Protein AF-U6SLL8-F1 (afdb_monomer_lite)

Organism: NCBI:txid1188261

Foldseek 3Di:
DVDWFKWFWAADDPWKTKIFCQVSVVVVVCVVVVPDPDPPPDDRAMAIETPPQEFEAEPVRHGDDRVLAFGGWIKTFPDDCVPQDSVHRYDYGNYIHTDHCFLLNVQLVQADPDAQAKEKEKEADPDPGDGDDDDPVLLCLQVVQPRYPYYYYPDDDPGDPDSVRNCVSLVHDPPQPGKIFMHYNVHTPDIHPDSVVVSVVSVVD

Sequence (205 aa):
MDHPIVVYFHHVDDENIYIDITEALRHHQQSLNPHTELDFVDMASGGVISKENLTLINRDGADVKEDELLPSDQLYLDYDLSRYDSLNEEMEIDVMVVHPVTAEDIAENYYASEEGRYRVSTLNNGADGQVIDPSWEELDLILGHPKVQGYNNISQEPNAPSRRDLQFALGLESESLPQLVVFDHQGIVYHTDSVEEMLLFLEEL

pLDDT: mean 80.5, s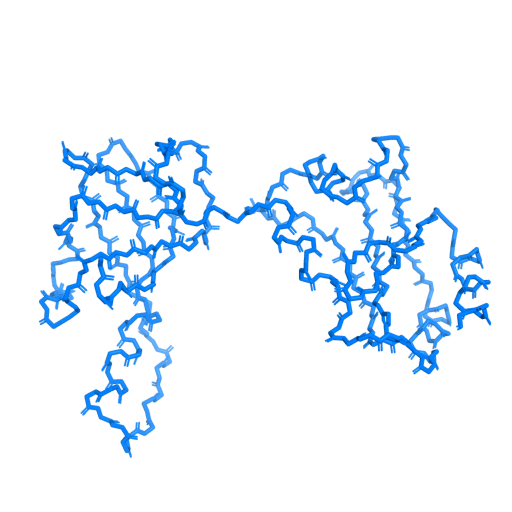td 11.55, range [46.19, 95.94]

Radius of gyration: 21.24 Å; chains: 1; bounding box: 50×44×55 Å

Structure (mmCIF, N/CA/C/O backbone):
data_AF-U6SLL8-F1
#
_entry.id   AF-U6SLL8-F1
#
loop_
_atom_site.group_PDB
_atom_site.id
_atom_site.type_symbol
_atom_site.label_atom_id
_atom_site.label_alt_id
_atom_site.label_comp_id
_atom_site.label_asym_id
_atom_site.label_entity_id
_atom_site.label_seq_id
_atom_site.pdbx_PDB_ins_code
_atom_site.Cartn_x
_atom_site.Cartn_y
_atom_site.Cartn_z
_atom_site.occupancy
_atom_site.B_iso_or_equiv
_atom_site.auth_seq_id
_atom_site.auth_comp_id
_atom_site.auth_asym_id
_atom_site.auth_atom_id
_atom_site.pdbx_PDB_model_num
ATOM 1 N N . MET A 1 1 ? 4.488 -17.203 -17.260 1.00 56.25 1 MET A N 1
ATOM 2 C CA . MET A 1 1 ? 5.709 -16.912 -16.491 1.00 56.25 1 MET A CA 1
ATOM 3 C C . MET A 1 1 ? 5.745 -17.909 -15.361 1.00 56.25 1 MET A C 1
ATOM 5 O O . MET A 1 1 ? 4.859 -17.859 -14.517 1.00 56.25 1 MET A O 1
ATOM 9 N N . ASP A 1 2 ? 6.669 -18.863 -15.399 1.00 52.28 2 ASP A N 1
ATOM 10 C CA . ASP A 1 2 ? 6.645 -19.955 -14.420 1.00 52.28 2 ASP A CA 1
ATOM 11 C C . ASP A 1 2 ? 7.210 -19.511 -13.059 1.00 52.28 2 ASP A C 1
ATOM 13 O O . ASP A 1 2 ? 6.778 -20.045 -12.042 1.00 52.28 2 ASP A O 1
ATOM 17 N N . HIS A 1 3 ? 8.068 -18.475 -13.016 1.00 66.12 3 HIS A N 1
ATOM 18 C CA . HIS A 1 3 ? 8.637 -17.914 -11.780 1.00 66.12 3 HIS A CA 1
ATOM 19 C C . HIS A 1 3 ? 9.030 -16.425 -11.928 1.00 66.12 3 HIS A C 1
ATOM 21 O O . HIS A 1 3 ? 10.212 -16.136 -12.106 1.00 66.12 3 HIS A O 1
ATOM 27 N N . PRO A 1 4 ? 8.082 -15.469 -11.880 1.00 82.94 4 PRO A N 1
ATOM 28 C CA . PRO A 1 4 ? 8.441 -14.055 -11.927 1.00 82.94 4 PRO A CA 1
ATOM 29 C C . PRO A 1 4 ? 9.205 -13.639 -10.664 1.00 82.94 4 PRO A C 1
ATOM 31 O O . PRO A 1 4 ? 8.908 -14.116 -9.564 1.00 82.94 4 PRO A O 1
ATOM 34 N N . ILE A 1 5 ? 10.157 -12.719 -10.810 1.00 86.12 5 ILE A N 1
ATOM 35 C CA . ILE A 1 5 ? 10.774 -12.038 -9.669 1.00 86.12 5 ILE A CA 1
ATOM 36 C C . ILE A 1 5 ? 9.904 -10.856 -9.255 1.00 86.12 5 ILE A C 1
ATOM 38 O O . ILE A 1 5 ? 9.303 -10.201 -10.105 1.00 86.12 5 ILE A O 1
ATOM 42 N N . VAL A 1 6 ? 9.839 -10.594 -7.951 1.00 83.44 6 VAL A N 1
ATOM 43 C CA . VAL A 1 6 ? 9.136 -9.431 -7.399 1.00 83.44 6 VAL A CA 1
ATOM 44 C C . VAL A 1 6 ? 10.157 -8.343 -7.115 1.00 83.44 6 VAL A C 1
ATOM 46 O O . VAL A 1 6 ? 11.129 -8.580 -6.397 1.00 83.44 6 VAL A O 1
ATOM 49 N N . VAL A 1 7 ? 9.927 -7.170 -7.685 1.00 87.25 7 VAL A N 1
ATOM 50 C CA . VAL A 1 7 ? 10.720 -5.953 -7.488 1.00 87.25 7 VAL A CA 1
ATOM 51 C C . VAL A 1 7 ? 9.765 -4.795 -7.205 1.00 87.25 7 VAL A C 1
ATOM 53 O O . VAL A 1 7 ? 8.550 -4.950 -7.343 1.00 87.25 7 VAL A O 1
ATOM 56 N N . TYR A 1 8 ? 10.291 -3.640 -6.815 1.00 83.69 8 TYR A N 1
ATOM 57 C CA . TYR A 1 8 ? 9.457 -2.494 -6.451 1.00 83.69 8 TYR A CA 1
ATOM 58 C C . TYR A 1 8 ? 9.734 -1.301 -7.354 1.00 83.69 8 TYR A C 1
ATOM 60 O O . TYR A 1 8 ? 10.890 -0.992 -7.635 1.00 83.69 8 TYR A O 1
ATOM 68 N N . PHE A 1 9 ? 8.689 -0.618 -7.812 1.00 85.94 9 PHE A N 1
ATOM 69 C CA . PHE A 1 9 ? 8.836 0.609 -8.587 1.00 85.94 9 PHE A CA 1
ATOM 70 C C . PHE A 1 9 ? 9.503 1.693 -7.737 1.00 85.94 9 PHE A C 1
ATOM 72 O O . PHE A 1 9 ? 9.148 1.885 -6.575 1.00 85.94 9 PHE A O 1
ATOM 79 N N . HIS A 1 10 ? 10.457 2.425 -8.306 1.00 82.69 10 HIS A N 1
ATOM 80 C CA . HIS A 1 10 ? 11.104 3.541 -7.623 1.00 82.69 10 HIS A CA 1
ATOM 81 C C . HIS A 1 10 ? 10.732 4.876 -8.273 1.00 82.69 10 HIS A C 1
ATOM 83 O O . HIS A 1 10 ? 10.130 5.728 -7.623 1.00 82.69 10 HIS A O 1
ATOM 89 N N . HIS A 1 11 ? 11.075 5.063 -9.548 1.00 85.75 11 HIS A N 1
ATOM 90 C CA . HIS A 1 11 ? 10.674 6.231 -10.338 1.00 85.75 11 HIS A CA 1
ATOM 91 C C . HIS A 1 11 ? 10.814 5.952 -11.841 1.00 85.75 11 HIS A C 1
ATOM 93 O O . HIS A 1 11 ? 11.332 4.914 -12.249 1.00 85.75 11 HIS A O 1
ATOM 99 N N . VAL A 1 12 ? 10.374 6.901 -12.666 1.00 92.44 12 VAL A N 1
ATOM 100 C CA . VAL A 1 12 ? 10.442 6.856 -14.132 1.00 92.44 12 VAL A CA 1
ATOM 101 C C . VAL A 1 12 ? 10.976 8.193 -14.655 1.00 92.44 12 VAL A C 1
ATOM 103 O O . VAL A 1 12 ? 10.656 9.246 -14.097 1.00 92.44 12 VAL A O 1
ATOM 106 N N . ASP A 1 13 ? 11.815 8.159 -15.690 1.00 92.19 13 ASP A N 1
ATOM 107 C CA . ASP A 1 13 ? 12.211 9.340 -16.476 1.00 92.19 13 ASP A CA 1
ATOM 108 C C . ASP A 1 13 ? 11.682 9.231 -17.914 1.00 92.19 13 ASP A C 1
ATOM 110 O O . ASP A 1 13 ? 10.796 8.427 -18.165 1.00 92.19 13 ASP A O 1
ATOM 114 N N . ASP A 1 14 ? 12.155 10.037 -18.868 1.00 90.19 14 ASP A N 1
ATOM 115 C CA . ASP A 1 14 ? 11.650 10.003 -20.251 1.00 90.19 14 ASP A CA 1
ATOM 116 C C . ASP A 1 14 ? 11.942 8.674 -20.980 1.00 90.19 14 ASP A C 1
ATOM 118 O O . ASP A 1 14 ? 11.154 8.261 -21.835 1.00 90.19 14 ASP A O 1
ATOM 122 N N . GLU A 1 15 ? 13.020 7.972 -20.627 1.00 92.12 15 GLU A N 1
ATOM 123 C CA . GLU A 1 15 ? 13.551 6.819 -21.372 1.00 92.12 15 GLU A CA 1
ATOM 124 C C . GLU A 1 15 ? 13.508 5.505 -20.575 1.00 92.12 15 GLU A C 1
ATOM 126 O O . GLU A 1 15 ? 13.420 4.436 -21.179 1.00 92.12 15 GLU A O 1
ATOM 131 N N . ASN A 1 16 ? 13.495 5.565 -19.238 1.00 94.25 16 ASN A N 1
ATOM 132 C CA . ASN A 1 16 ? 13.709 4.405 -18.372 1.00 94.25 16 ASN A CA 1
ATOM 133 C C . ASN A 1 16 ? 12.754 4.338 -17.174 1.00 94.25 16 ASN A C 1
ATOM 135 O O . ASN A 1 16 ? 12.304 5.357 -16.644 1.00 94.25 16 ASN A O 1
ATOM 139 N N . ILE A 1 17 ? 12.515 3.111 -16.707 1.00 92.31 17 ILE A N 1
ATOM 140 C CA . ILE A 1 17 ? 11.911 2.799 -15.407 1.00 92.31 17 ILE A CA 1
ATOM 141 C C . ILE A 1 17 ? 13.003 2.312 -14.457 1.00 92.31 17 ILE A C 1
ATOM 143 O O . ILE A 1 17 ? 13.798 1.437 -14.802 1.00 92.31 17 ILE A O 1
ATOM 147 N N . TYR A 1 18 ? 13.004 2.849 -13.241 1.00 91.62 18 TYR A N 1
ATOM 148 C CA . TYR A 1 18 ? 13.926 2.481 -12.176 1.00 91.62 18 TYR A CA 1
ATOM 149 C C . TYR A 1 18 ? 13.193 1.689 -11.101 1.00 91.62 18 TYR A C 1
ATOM 151 O O . TYR A 1 18 ? 12.117 2.086 -10.640 1.00 91.62 18 TYR A O 1
ATOM 159 N N . ILE A 1 19 ? 13.807 0.593 -10.671 1.00 90.69 19 ILE A N 1
ATOM 160 C CA . ILE A 1 19 ? 13.232 -0.363 -9.723 1.00 90.69 19 ILE A CA 1
ATOM 161 C C . ILE A 1 19 ? 14.196 -0.661 -8.575 1.00 90.69 19 ILE A C 1
ATOM 163 O O . ILE A 1 19 ? 15.411 -0.566 -8.736 1.00 90.69 19 ILE A O 1
ATOM 167 N N . ASP A 1 20 ? 13.657 -1.052 -7.427 1.00 85.12 20 ASP A N 1
ATOM 168 C CA . ASP A 1 20 ? 14.400 -1.635 -6.312 1.00 85.12 20 ASP A CA 1
ATOM 169 C C . ASP A 1 20 ? 14.331 -3.165 -6.396 1.00 85.12 20 ASP A C 1
ATOM 171 O O . ASP A 1 20 ? 13.255 -3.770 -6.314 1.00 85.12 20 ASP A O 1
ATOM 175 N N . ILE A 1 21 ? 15.498 -3.791 -6.559 1.00 86.94 21 ILE A N 1
ATOM 176 C CA . ILE A 1 21 ? 15.658 -5.248 -6.675 1.00 86.94 21 ILE A CA 1
ATOM 177 C C . ILE A 1 21 ? 16.303 -5.874 -5.435 1.00 86.94 21 ILE A C 1
ATOM 179 O O . ILE A 1 21 ? 16.617 -7.068 -5.432 1.00 86.94 21 ILE A O 1
ATOM 183 N N . THR A 1 22 ? 16.521 -5.090 -4.380 1.00 80.44 22 THR A N 1
ATOM 184 C CA . THR A 1 22 ? 17.235 -5.493 -3.159 1.00 80.44 22 THR A CA 1
ATOM 185 C C . THR A 1 22 ? 16.664 -6.775 -2.569 1.00 80.44 22 THR A C 1
ATOM 187 O O . THR A 1 22 ? 17.391 -7.728 -2.271 1.00 80.44 22 THR A O 1
ATOM 190 N N . GLU A 1 23 ? 15.340 -6.833 -2.436 1.00 74.44 23 GLU A N 1
ATOM 191 C CA . GLU A 1 23 ? 14.661 -8.007 -1.905 1.00 74.44 23 GLU A CA 1
ATOM 192 C C . GLU A 1 23 ? 14.808 -9.226 -2.832 1.00 74.44 23 GLU A C 1
ATOM 194 O O . GLU A 1 23 ? 15.093 -10.328 -2.355 1.00 74.44 23 GLU A O 1
ATOM 199 N N . ALA A 1 24 ? 14.678 -9.037 -4.145 1.00 81.62 24 ALA A N 1
ATOM 200 C CA . ALA A 1 24 ? 14.824 -10.107 -5.128 1.00 81.62 24 ALA A CA 1
ATOM 201 C C . ALA A 1 24 ? 16.232 -10.727 -5.079 1.00 81.62 24 ALA A C 1
ATOM 203 O O . ALA A 1 24 ? 16.381 -11.951 -5.002 1.00 81.62 24 ALA A O 1
ATOM 204 N N . LEU A 1 25 ? 17.272 -9.887 -5.030 1.00 78.19 25 LEU A N 1
ATOM 205 C CA . LEU A 1 25 ? 18.664 -10.321 -4.891 1.00 78.19 25 LEU A CA 1
ATOM 206 C C . LEU A 1 25 ? 18.911 -11.049 -3.572 1.00 78.19 25 LEU A C 1
ATOM 208 O O . LEU A 1 25 ? 19.581 -12.084 -3.561 1.00 78.19 25 LEU A O 1
ATOM 212 N N . ARG A 1 26 ? 18.341 -10.554 -2.469 1.00 71.44 26 ARG A N 1
ATOM 213 C CA . ARG A 1 26 ? 18.409 -11.217 -1.162 1.00 71.44 26 ARG A CA 1
ATOM 214 C C . ARG A 1 26 ? 17.853 -12.638 -1.234 1.00 71.44 26 ARG A C 1
ATOM 216 O O . ARG A 1 26 ? 18.531 -13.582 -0.826 1.00 71.44 26 ARG A O 1
ATOM 223 N N . HIS A 1 27 ? 16.644 -12.801 -1.774 1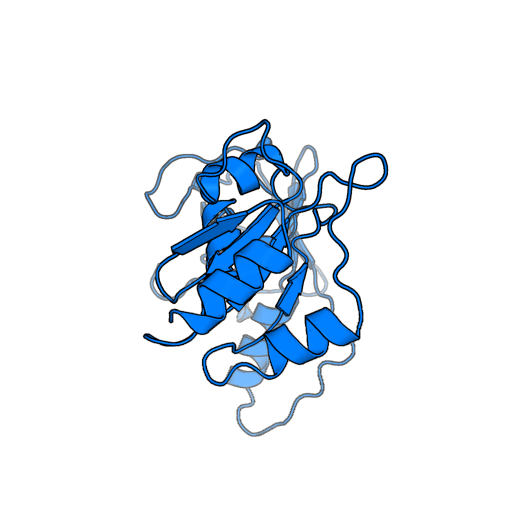.00 73.00 27 HIS A N 1
ATOM 224 C CA . HIS A 1 27 ? 16.003 -14.115 -1.916 1.00 73.00 27 HIS A CA 1
ATOM 225 C C . HIS A 1 27 ? 16.821 -15.050 -2.812 1.00 73.00 27 HIS A C 1
ATOM 227 O O . HIS A 1 27 ? 17.019 -16.218 -2.471 1.00 73.00 27 HIS A O 1
ATOM 233 N N . HIS A 1 28 ? 17.372 -14.534 -3.912 1.00 80.31 28 HIS A N 1
ATOM 234 C CA . HIS A 1 28 ? 18.257 -15.302 -4.784 1.00 80.31 28 HIS A CA 1
ATOM 235 C C . HIS A 1 28 ? 19.526 -15.772 -4.056 1.00 80.31 28 HIS A C 1
ATOM 237 O O . HIS A 1 28 ? 19.835 -16.965 -4.072 1.00 80.31 28 HIS A O 1
ATOM 243 N N . GLN A 1 29 ? 20.226 -14.886 -3.347 1.00 73.81 29 GLN A N 1
ATOM 244 C CA . GLN A 1 29 ? 21.442 -15.234 -2.602 1.00 73.81 29 GLN A CA 1
ATOM 245 C C . GLN A 1 29 ? 21.179 -16.249 -1.484 1.00 73.81 29 GLN A C 1
ATOM 247 O O . GLN A 1 29 ? 21.963 -17.187 -1.309 1.00 73.81 29 GLN A O 1
ATOM 252 N N . GLN A 1 30 ? 20.050 -16.121 -0.779 1.00 71.50 30 GLN A N 1
ATOM 253 C CA . GLN A 1 30 ? 19.614 -17.105 0.214 1.00 71.50 30 GLN A CA 1
ATOM 254 C C . GLN A 1 30 ? 19.331 -18.469 -0.429 1.00 71.50 30 GLN A C 1
ATOM 256 O O . GLN A 1 30 ? 19.676 -19.500 0.145 1.00 71.50 30 GLN A O 1
ATOM 261 N N . SER A 1 31 ? 18.743 -18.497 -1.631 1.00 75.19 31 SER A N 1
ATOM 262 C CA . SER A 1 31 ? 18.486 -19.747 -2.361 1.00 75.19 31 SER A CA 1
ATOM 263 C C . SER A 1 31 ? 19.775 -20.468 -2.773 1.00 75.19 31 SER A C 1
ATOM 265 O O . SER A 1 31 ? 19.835 -21.697 -2.732 1.00 75.19 31 SER A O 1
ATOM 267 N N . LEU A 1 32 ? 20.828 -19.712 -3.107 1.00 79.19 32 LEU A N 1
ATOM 268 C CA . LEU A 1 32 ? 22.150 -20.253 -3.427 1.00 79.19 32 LEU A CA 1
ATOM 269 C C . LEU A 1 32 ? 22.907 -20.718 -2.172 1.00 79.19 32 LEU A C 1
ATOM 271 O O . LEU A 1 32 ? 23.702 -21.654 -2.250 1.00 79.19 32 LEU A O 1
ATOM 275 N N . ASN A 1 33 ? 22.655 -20.088 -1.018 1.00 76.44 33 ASN A N 1
ATOM 276 C CA . ASN A 1 33 ? 23.366 -20.331 0.241 1.00 76.44 33 ASN A CA 1
ATOM 277 C C . ASN A 1 33 ? 22.404 -20.547 1.432 1.00 76.44 33 ASN A C 1
ATOM 279 O O . ASN A 1 33 ? 22.453 -19.799 2.409 1.00 76.44 33 ASN A O 1
ATOM 283 N N . PRO A 1 34 ? 21.566 -21.599 1.425 1.00 69.00 34 PRO A N 1
ATOM 284 C CA . PRO A 1 34 ? 20.451 -21.754 2.370 1.00 69.00 34 PRO A CA 1
ATOM 285 C C . PRO A 1 34 ? 20.858 -21.949 3.840 1.00 69.00 34 PRO A C 1
ATOM 287 O O . PRO A 1 34 ? 20.005 -21.911 4.725 1.00 69.00 34 PRO A O 1
ATOM 290 N N . HIS A 1 35 ? 22.142 -22.184 4.115 1.00 71.12 35 HIS A N 1
ATOM 291 C CA . HIS A 1 35 ? 22.686 -22.418 5.458 1.00 71.12 35 HIS A CA 1
ATOM 292 C C . HIS A 1 35 ? 23.574 -21.278 5.967 1.00 71.12 35 HIS A C 1
ATOM 294 O O . HIS A 1 35 ? 24.177 -21.408 7.032 1.00 71.12 35 HIS A O 1
ATOM 300 N N . THR A 1 36 ? 23.663 -20.184 5.214 1.00 62.88 36 THR A N 1
ATOM 301 C CA . THR A 1 36 ? 24.407 -18.989 5.603 1.00 62.88 36 THR A CA 1
ATOM 302 C C . THR A 1 36 ? 23.400 -17.918 5.990 1.00 62.88 36 THR A C 1
ATOM 304 O O . THR A 1 36 ? 22.543 -17.556 5.189 1.00 62.88 36 THR A O 1
ATOM 307 N N . GLU A 1 37 ? 23.483 -17.430 7.224 1.00 54.09 37 GLU A N 1
ATOM 308 C CA . GLU A 1 37 ? 22.755 -16.236 7.646 1.00 54.09 37 GLU A CA 1
ATOM 309 C C . GLU A 1 37 ? 23.500 -15.035 7.050 1.00 54.09 37 GLU A C 1
ATOM 311 O O . GLU A 1 37 ? 24.601 -14.687 7.479 1.00 54.09 37 GLU A O 1
ATOM 316 N N . LEU A 1 38 ? 22.976 -14.502 5.948 1.00 55.69 38 LEU A N 1
ATOM 317 C CA . LEU A 1 38 ? 23.533 -13.330 5.284 1.00 55.69 38 LEU A CA 1
ATOM 318 C C . LEU A 1 38 ? 22.936 -12.080 5.947 1.00 55.69 38 LEU A C 1
ATOM 320 O O . LEU A 1 38 ? 21.752 -11.792 5.787 1.00 55.69 38 LEU A O 1
ATOM 324 N N . ASP A 1 39 ? 23.755 -11.340 6.695 1.00 48.06 39 ASP A N 1
ATOM 325 C CA . ASP A 1 39 ? 23.409 -10.009 7.206 1.00 48.06 39 ASP A CA 1
ATOM 326 C C . ASP A 1 39 ? 23.514 -8.996 6.050 1.00 48.06 39 ASP A C 1
ATOM 328 O O . ASP A 1 39 ? 24.580 -8.453 5.751 1.00 48.06 39 ASP A O 1
ATOM 332 N N . PHE A 1 40 ? 22.403 -8.774 5.344 1.00 50.03 40 PHE A N 1
ATOM 333 C CA . PHE A 1 40 ? 22.299 -7.812 4.240 1.00 50.03 40 PHE A CA 1
ATOM 334 C C . PHE A 1 40 ? 22.115 -6.389 4.778 1.00 50.03 40 PHE A C 1
ATOM 336 O O . PHE A 1 40 ? 21.061 -5.783 4.607 1.00 50.03 40 PHE A O 1
ATOM 343 N N . VAL A 1 41 ? 23.116 -5.858 5.479 1.00 46.81 41 VAL A N 1
ATOM 344 C CA . VAL A 1 41 ? 23.005 -4.517 6.077 1.00 46.81 41 VAL A CA 1
ATOM 345 C C . VAL A 1 41 ? 23.171 -3.398 5.031 1.00 46.81 41 VAL A C 1
ATOM 347 O O . VAL A 1 41 ? 22.700 -2.298 5.273 1.00 46.81 41 VAL A O 1
ATOM 350 N N . ASP A 1 42 ? 23.725 -3.668 3.836 1.00 46.19 42 ASP A N 1
ATOM 351 C CA . ASP A 1 42 ? 24.171 -2.595 2.921 1.00 46.19 42 ASP A CA 1
ATOM 352 C C . ASP A 1 42 ? 23.943 -2.835 1.407 1.00 46.19 42 ASP A C 1
ATOM 354 O O . ASP A 1 42 ? 24.758 -2.414 0.588 1.00 46.19 42 ASP A O 1
ATOM 358 N N . MET A 1 43 ? 22.867 -3.500 0.970 1.00 52.25 43 MET A N 1
ATOM 359 C CA . MET A 1 43 ? 22.668 -3.775 -0.470 1.00 52.25 43 MET A CA 1
ATOM 360 C C . MET A 1 43 ? 21.402 -3.158 -1.062 1.00 52.25 43 MET A C 1
ATOM 362 O O . MET A 1 43 ? 20.637 -3.866 -1.704 1.00 52.25 43 MET A O 1
ATOM 366 N N . ALA A 1 44 ? 21.204 -1.845 -0.911 1.00 56.38 44 ALA A N 1
ATOM 367 C CA . ALA A 1 44 ? 20.275 -1.141 -1.796 1.00 56.38 44 ALA A CA 1
ATOM 368 C C . ALA A 1 44 ? 20.786 -1.292 -3.242 1.00 56.38 44 ALA A C 1
ATOM 370 O O . ALA A 1 44 ? 21.838 -0.752 -3.581 1.00 56.38 44 ALA A O 1
ATOM 371 N N . SER A 1 45 ? 20.103 -2.096 -4.057 1.00 65.75 45 SER A N 1
ATOM 372 C CA . SER A 1 45 ? 20.448 -2.333 -5.464 1.00 65.75 45 SER A CA 1
ATOM 373 C C . SER A 1 45 ? 19.295 -1.880 -6.345 1.00 65.75 45 SER A C 1
ATOM 375 O O . SER A 1 45 ? 18.163 -2.337 -6.171 1.00 65.75 45 SER A O 1
ATOM 377 N N . GLY A 1 46 ? 19.597 -0.971 -7.270 1.00 81.25 46 GLY A N 1
ATOM 378 C CA . GLY A 1 46 ? 18.659 -0.514 -8.286 1.00 81.25 46 GLY A CA 1
ATOM 379 C C . GLY A 1 46 ? 18.733 -1.374 -9.546 1.00 81.25 46 GLY A C 1
ATOM 380 O O . GLY A 1 46 ? 19.745 -2.018 -9.803 1.00 81.25 46 GLY A O 1
ATOM 381 N N . GLY A 1 47 ? 17.658 -1.378 -10.326 1.00 87.00 47 GLY A N 1
ATOM 382 C CA . GLY A 1 47 ? 17.638 -1.869 -11.703 1.00 87.00 47 GLY A CA 1
ATOM 383 C C . GLY A 1 47 ? 17.090 -0.796 -12.638 1.00 87.00 47 GLY A C 1
ATOM 384 O O . GLY A 1 47 ? 16.238 0.000 -12.233 1.00 87.00 47 GLY A O 1
ATOM 385 N N . VAL A 1 48 ? 17.575 -0.775 -13.878 1.00 91.88 48 VAL A N 1
ATOM 386 C CA . VAL A 1 48 ? 17.149 0.155 -14.933 1.00 91.88 48 VAL A CA 1
ATOM 387 C C . VAL A 1 48 ? 16.544 -0.644 -16.079 1.00 91.88 48 VAL A C 1
ATOM 389 O O . VAL A 1 48 ? 17.174 -1.560 -16.599 1.00 91.88 48 VAL A O 1
ATOM 392 N N . ILE A 1 49 ? 15.326 -0.300 -16.486 1.00 92.38 49 ILE A N 1
ATOM 393 C CA . ILE A 1 49 ? 14.623 -0.950 -17.595 1.00 92.38 49 ILE A CA 1
ATOM 394 C C . ILE A 1 49 ? 14.331 0.096 -18.671 1.00 92.38 49 ILE A C 1
ATOM 396 O O . ILE A 1 49 ? 13.635 1.079 -18.408 1.00 92.38 49 ILE A O 1
ATOM 400 N N . SER A 1 50 ? 14.830 -0.138 -19.887 1.00 91.50 50 SER A N 1
ATOM 401 C CA . SER A 1 50 ? 14.534 0.703 -21.052 1.00 91.50 50 SER A CA 1
ATOM 402 C C . SER A 1 50 ? 13.074 0.571 -21.481 1.00 91.50 50 SER A C 1
ATOM 404 O O . SER A 1 50 ? 12.529 -0.532 -21.561 1.00 91.50 50 SER A O 1
ATOM 406 N N . LYS A 1 51 ? 12.446 1.699 -21.823 1.00 91.25 51 LYS A N 1
ATOM 407 C CA . LYS A 1 51 ? 11.050 1.740 -22.278 1.00 91.25 51 LYS A CA 1
ATOM 408 C C . LYS A 1 51 ? 10.848 1.377 -23.748 1.00 91.25 51 LYS A C 1
ATOM 410 O O . LYS A 1 51 ? 9.711 1.163 -24.156 1.00 91.25 51 LYS A O 1
ATOM 415 N N . GLU A 1 52 ? 11.910 1.289 -24.553 1.00 86.31 52 GLU A N 1
ATOM 416 C CA . GLU A 1 52 ? 11.810 1.183 -26.021 1.00 86.31 52 GLU A CA 1
ATOM 417 C C . GLU A 1 52 ? 10.959 -0.011 -26.500 1.00 86.31 52 GLU A C 1
ATOM 419 O O . GLU A 1 52 ? 10.290 0.092 -27.527 1.00 86.31 52 GLU A O 1
ATOM 424 N N . ASN A 1 53 ? 10.929 -1.114 -25.743 1.00 81.81 53 ASN A N 1
ATOM 425 C CA . ASN A 1 53 ? 10.140 -2.312 -26.061 1.00 81.81 53 ASN A CA 1
ATOM 426 C C . ASN A 1 53 ? 9.328 -2.847 -24.868 1.00 81.81 53 ASN A C 1
ATOM 428 O O . ASN A 1 53 ? 8.826 -3.970 -24.920 1.00 81.81 53 ASN A O 1
ATOM 432 N N . LEU A 1 54 ? 9.197 -2.056 -23.801 1.00 90.62 54 LEU A N 1
ATOM 433 C CA . LEU A 1 54 ? 8.552 -2.494 -22.571 1.00 90.62 54 LEU A CA 1
ATOM 434 C C . LEU A 1 54 ? 7.031 -2.386 -22.680 1.00 90.62 54 LEU A C 1
ATOM 436 O O . LEU A 1 54 ? 6.484 -1.319 -22.957 1.00 90.62 54 LEU A O 1
ATOM 440 N N . THR A 1 55 ? 6.338 -3.481 -22.384 1.00 93.00 55 THR A N 1
ATOM 441 C CA . THR A 1 55 ? 4.883 -3.481 -22.205 1.00 93.00 55 THR A CA 1
ATOM 442 C C . THR A 1 55 ? 4.543 -3.517 -20.718 1.00 93.00 55 THR A C 1
ATOM 444 O O . THR A 1 55 ? 4.923 -4.457 -20.016 1.00 93.00 55 THR A O 1
ATOM 447 N N . LEU A 1 56 ? 3.804 -2.512 -20.247 1.00 92.31 56 LEU A N 1
ATOM 448 C CA . LEU A 1 56 ? 3.266 -2.446 -18.889 1.00 92.31 56 LEU A CA 1
ATOM 449 C C . LEU A 1 56 ? 1.838 -2.977 -18.877 1.00 92.31 56 LEU A C 1
ATOM 451 O O . LEU A 1 56 ? 0.961 -2.404 -19.522 1.00 92.31 56 LEU A O 1
ATOM 455 N N . ILE A 1 57 ? 1.597 -4.051 -18.132 1.00 92.56 57 ILE A N 1
ATOM 456 C CA . ILE A 1 57 ? 0.259 -4.632 -17.992 1.00 92.56 57 ILE A CA 1
ATOM 457 C C . ILE A 1 57 ? -0.082 -4.867 -16.529 1.00 92.56 57 ILE A C 1
ATOM 459 O O . ILE A 1 57 ? 0.804 -5.111 -15.720 1.00 92.56 57 ILE A O 1
ATOM 463 N N . ASN A 1 58 ? -1.360 -4.854 -16.176 1.00 85.69 58 ASN A N 1
ATOM 464 C CA . ASN A 1 58 ? -1.806 -5.311 -14.865 1.00 85.69 58 ASN A CA 1
ATOM 465 C C . ASN A 1 58 ? -1.956 -6.846 -14.826 1.00 85.69 58 ASN A C 1
ATOM 467 O O . ASN A 1 58 ? -1.741 -7.546 -15.822 1.00 85.69 58 ASN A O 1
ATOM 471 N N . ARG A 1 59 ? -2.363 -7.393 -13.673 1.00 79.00 59 ARG A N 1
ATOM 472 C CA . ARG A 1 59 ? -2.602 -8.841 -13.502 1.00 79.00 59 ARG A CA 1
ATOM 473 C C . ARG A 1 59 ? -3.682 -9.413 -14.432 1.00 79.00 59 ARG A C 1
ATOM 475 O O . ARG A 1 59 ? -3.620 -10.596 -14.760 1.00 79.00 59 ARG A O 1
ATOM 482 N N . ASP A 1 60 ? -4.626 -8.586 -14.874 1.00 82.62 60 ASP A N 1
ATOM 483 C CA . ASP A 1 60 ? -5.688 -8.965 -15.814 1.00 82.62 60 ASP A CA 1
ATOM 484 C C . ASP A 1 60 ? -5.248 -8.858 -17.288 1.00 82.62 60 ASP A C 1
ATOM 486 O O . ASP A 1 60 ? -6.010 -9.201 -18.195 1.00 82.62 60 ASP A O 1
ATOM 490 N N . GLY A 1 61 ? -4.014 -8.404 -17.539 1.00 84.38 61 GLY A N 1
ATOM 491 C CA . GLY A 1 61 ? -3.448 -8.215 -18.874 1.00 84.38 61 GLY A CA 1
ATOM 492 C C . GLY A 1 61 ? -3.894 -6.931 -19.575 1.00 84.38 61 GLY A C 1
ATOM 493 O O . GLY A 1 61 ? -3.721 -6.827 -20.788 1.00 84.38 61 GLY A O 1
ATOM 494 N N . ALA A 1 62 ? -4.489 -5.978 -18.852 1.00 88.75 62 ALA A N 1
ATOM 495 C CA . ALA A 1 62 ? -4.810 -4.656 -19.381 1.00 88.75 62 ALA A CA 1
ATOM 496 C C . ALA A 1 62 ? -3.586 -3.734 -19.321 1.00 88.75 62 ALA A C 1
ATOM 498 O O . ALA A 1 62 ? -2.818 -3.803 -18.364 1.00 88.75 62 ALA A O 1
ATOM 499 N N . ASP A 1 63 ? -3.437 -2.861 -20.319 1.00 90.12 63 ASP A N 1
ATOM 500 C CA . ASP A 1 63 ? -2.341 -1.892 -20.381 1.00 90.12 63 ASP A CA 1
ATOM 501 C C . ASP A 1 63 ? -2.393 -0.919 -19.191 1.00 90.12 63 ASP A C 1
ATOM 503 O O . ASP A 1 63 ? -3.457 -0.386 -18.865 1.00 90.12 63 ASP A O 1
ATOM 507 N N . VAL A 1 64 ? -1.235 -0.666 -18.581 1.00 87.94 64 VAL A N 1
ATOM 508 C CA . VAL A 1 64 ? -1.034 0.314 -17.501 1.00 87.94 64 VAL A CA 1
ATOM 509 C C . VAL A 1 64 ? -0.163 1.444 -18.031 1.00 87.94 64 VAL A C 1
ATOM 511 O O . VAL A 1 64 ? 0.827 1.193 -18.718 1.00 87.94 64 VAL A O 1
ATOM 514 N N . LYS A 1 65 ? -0.505 2.697 -17.734 1.00 85.31 65 LYS A N 1
ATOM 515 C CA . LYS A 1 65 ? 0.349 3.831 -18.100 1.00 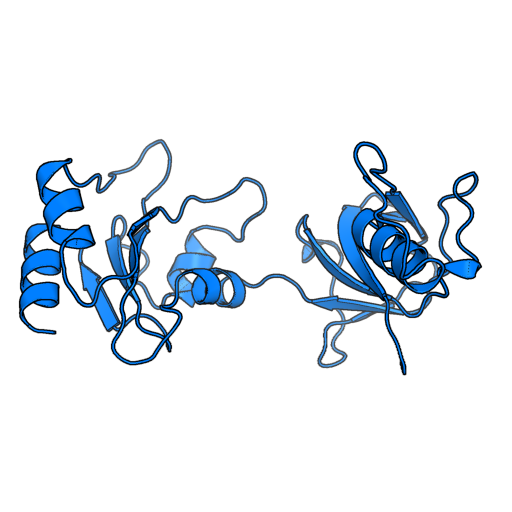85.31 65 LYS A CA 1
ATOM 516 C C . LYS A 1 65 ? 1.357 4.153 -17.007 1.00 85.31 65 LYS A C 1
ATOM 518 O O . LYS A 1 65 ? 1.138 3.906 -15.829 1.00 85.31 65 LYS A O 1
ATOM 523 N N . GLU A 1 66 ? 2.457 4.776 -17.410 1.00 84.44 66 GLU A N 1
ATOM 524 C CA . GLU A 1 66 ? 3.527 5.194 -16.498 1.00 84.44 66 GLU A CA 1
ATOM 525 C C . GLU A 1 66 ? 3.058 6.196 -15.432 1.00 84.44 66 GLU A C 1
ATOM 527 O O . GLU A 1 66 ? 3.567 6.174 -14.317 1.00 84.44 66 GLU A O 1
ATOM 532 N N . ASP A 1 67 ? 2.082 7.056 -15.746 1.00 80.44 67 ASP A N 1
ATOM 533 C CA . ASP A 1 67 ? 1.514 8.035 -14.807 1.00 80.44 67 ASP A CA 1
ATOM 534 C C . ASP A 1 67 ? 0.568 7.414 -13.768 1.00 80.44 67 ASP A C 1
ATOM 536 O O . ASP A 1 67 ? 0.146 8.101 -12.837 1.00 80.44 67 ASP A O 1
ATOM 540 N N . GLU A 1 68 ? 0.260 6.124 -13.909 1.00 79.00 68 GLU A N 1
ATOM 541 C CA . GLU A 1 68 ? -0.507 5.333 -12.945 1.00 79.00 68 GLU A CA 1
ATOM 542 C C . GLU A 1 68 ? 0.400 4.617 -11.929 1.00 79.00 68 GLU A C 1
ATOM 544 O O . GLU A 1 68 ? -0.112 4.062 -10.960 1.00 79.00 68 GLU A O 1
ATOM 549 N N . LEU A 1 69 ? 1.728 4.635 -12.124 1.00 78.94 69 LEU A N 1
ATOM 550 C CA . LEU A 1 69 ? 2.690 3.993 -11.226 1.00 78.94 69 LEU A CA 1
ATOM 551 C C . LEU A 1 69 ? 2.992 4.867 -10.008 1.00 78.94 69 LEU A C 1
ATOM 553 O O . LEU A 1 69 ? 3.345 6.045 -10.131 1.00 78.94 69 LEU A O 1
ATOM 557 N N . LEU A 1 70 ? 2.938 4.260 -8.827 1.00 77.12 70 LEU A N 1
ATOM 558 C CA . LEU A 1 70 ? 3.309 4.878 -7.561 1.00 77.12 70 LEU A CA 1
ATOM 559 C C . LEU A 1 70 ? 4.600 4.260 -7.012 1.00 77.12 70 LEU A C 1
ATOM 561 O O . LEU A 1 70 ? 4.810 3.049 -7.130 1.00 77.12 70 LEU A O 1
ATOM 565 N N . PRO A 1 71 ? 5.496 5.063 -6.400 1.00 77.44 71 PRO A N 1
ATOM 566 C CA . PRO A 1 71 ? 6.667 4.533 -5.708 1.00 77.44 71 PRO A CA 1
ATOM 567 C C . PRO A 1 71 ? 6.285 3.397 -4.754 1.00 77.44 71 PRO A C 1
ATOM 569 O O . PRO A 1 71 ? 5.354 3.533 -3.965 1.00 77.44 71 PRO A O 1
ATOM 572 N N . SER A 1 72 ? 7.048 2.307 -4.819 1.00 72.00 72 SER A N 1
ATOM 573 C CA . SER A 1 72 ? 6.840 1.041 -4.107 1.00 72.00 72 SER A CA 1
ATOM 574 C C . SER A 1 72 ? 5.738 0.120 -4.645 1.00 72.00 72 SER A C 1
ATOM 576 O O . SER A 1 72 ? 5.505 -0.927 -4.038 1.00 72.00 72 SER A O 1
ATOM 578 N N . ASP A 1 73 ? 5.140 0.417 -5.804 1.00 79.06 73 ASP A N 1
ATOM 579 C CA . ASP A 1 73 ? 4.298 -0.550 -6.517 1.00 79.06 73 ASP A CA 1
ATOM 580 C C . ASP A 1 73 ? 5.051 -1.860 -6.768 1.00 79.06 73 ASP A C 1
ATOM 582 O O . ASP A 1 73 ? 6.231 -1.863 -7.134 1.00 79.06 73 ASP A O 1
ATOM 586 N N . GLN A 1 74 ? 4.366 -2.989 -6.582 1.00 80.94 74 GLN A N 1
ATOM 587 C CA . GLN A 1 74 ? 4.949 -4.303 -6.837 1.00 80.94 74 GLN A CA 1
ATOM 588 C C . GLN A 1 74 ? 4.982 -4.575 -8.337 1.00 80.94 74 GLN A C 1
ATOM 590 O O . GLN A 1 74 ? 3.966 -4.516 -9.028 1.00 80.94 74 GLN A O 1
ATOM 595 N N . LEU A 1 75 ? 6.152 -4.943 -8.835 1.00 87.94 75 LEU A N 1
ATOM 596 C CA . LEU A 1 75 ? 6.389 -5.254 -10.234 1.00 87.94 75 LEU A CA 1
ATOM 597 C C . LEU A 1 75 ? 6.852 -6.706 -10.341 1.00 87.94 75 LEU A C 1
ATOM 599 O O . LEU A 1 75 ? 7.751 -7.146 -9.623 1.00 87.94 75 LEU A O 1
ATOM 603 N N . TYR A 1 76 ? 6.239 -7.453 -11.249 1.00 89.00 76 TYR A N 1
ATOM 604 C CA . TYR A 1 76 ? 6.579 -8.842 -11.528 1.00 89.00 76 TYR A CA 1
ATOM 605 C C . TYR A 1 76 ? 7.281 -8.913 -12.877 1.00 89.00 76 TYR A C 1
ATOM 607 O O . TYR A 1 76 ? 6.700 -8.567 -13.912 1.00 89.00 76 TYR A O 1
ATOM 615 N N . LEU A 1 77 ? 8.530 -9.372 -12.856 1.00 89.44 77 LEU A N 1
ATOM 616 C CA . LEU A 1 77 ? 9.394 -9.436 -14.032 1.00 89.44 77 LEU A CA 1
ATOM 617 C C . LEU A 1 77 ? 9.734 -10.883 -14.375 1.00 89.44 77 LEU A C 1
ATOM 619 O O . LEU A 1 77 ? 10.063 -11.676 -13.491 1.00 89.44 77 LEU A O 1
ATOM 623 N N . ASP A 1 78 ? 9.728 -11.212 -15.664 1.00 87.62 78 ASP A N 1
ATOM 624 C CA . ASP A 1 78 ? 10.330 -12.449 -16.167 1.00 87.62 78 ASP A CA 1
ATOM 625 C C . ASP A 1 78 ? 11.830 -12.219 -16.386 1.00 87.62 78 ASP A C 1
ATOM 627 O O . ASP A 1 78 ? 12.279 -11.892 -17.484 1.00 87.62 78 ASP A O 1
ATOM 631 N N . TYR A 1 79 ? 12.601 -12.290 -15.300 1.00 85.88 79 TYR A N 1
ATOM 632 C CA . TYR A 1 79 ? 14.037 -12.032 -15.325 1.00 85.88 79 TYR A CA 1
ATOM 633 C C . TYR A 1 79 ? 14.815 -13.069 -14.520 1.00 85.88 79 TYR A C 1
ATOM 635 O O . TYR A 1 79 ? 14.478 -13.397 -13.381 1.00 85.88 79 TYR A O 1
ATOM 643 N N . ASP A 1 80 ? 15.909 -13.550 -15.104 1.00 86.50 80 ASP A N 1
ATOM 644 C CA . ASP A 1 80 ? 16.839 -14.462 -14.449 1.00 86.50 80 ASP A CA 1
ATOM 645 C C . ASP A 1 80 ? 17.902 -13.671 -13.676 1.00 86.50 80 ASP A C 1
ATOM 647 O O . ASP A 1 80 ? 18.859 -13.159 -14.259 1.00 86.50 80 ASP A O 1
ATOM 651 N N . LEU A 1 81 ? 17.758 -13.610 -12.347 1.00 85.31 81 LEU A N 1
ATOM 652 C CA . LEU A 1 81 ? 18.693 -12.908 -11.457 1.00 85.31 81 LEU A CA 1
ATOM 653 C C . LEU A 1 81 ? 20.135 -13.421 -11.542 1.00 85.31 81 LEU A C 1
ATOM 655 O O . LEU A 1 81 ? 21.047 -12.687 -11.172 1.00 85.31 81 LEU A O 1
ATOM 659 N N . SER A 1 82 ? 20.382 -14.629 -12.061 1.00 83.69 82 SER A N 1
ATOM 660 C CA . SER A 1 82 ? 21.755 -15.099 -12.290 1.00 83.69 82 SER A CA 1
ATOM 661 C C . SER A 1 82 ? 22.480 -14.330 -13.403 1.00 83.69 82 SER A C 1
ATOM 663 O O . SER A 1 82 ? 23.708 -14.381 -13.488 1.00 83.69 82 SER A O 1
ATOM 665 N N . ARG A 1 83 ? 21.728 -13.611 -14.247 1.00 85.88 83 ARG A N 1
ATOM 666 C CA . ARG A 1 83 ? 22.239 -12.742 -15.315 1.00 85.88 83 ARG A CA 1
ATOM 667 C C . ARG A 1 83 ? 22.424 -11.292 -14.871 1.00 85.88 83 ARG A C 1
ATOM 669 O O . ARG A 1 83 ? 22.964 -10.516 -15.654 1.00 85.88 83 ARG A O 1
ATOM 676 N N . TYR A 1 84 ? 21.992 -10.938 -13.658 1.00 85.38 84 TYR A N 1
ATOM 677 C CA . TYR A 1 84 ? 22.134 -9.585 -13.136 1.00 85.38 84 TYR A CA 1
ATOM 678 C C . TYR A 1 84 ? 23.613 -9.232 -12.940 1.00 85.38 84 TYR A C 1
ATOM 680 O O . TYR A 1 84 ? 24.342 -9.936 -12.235 1.00 85.38 84 TYR A O 1
ATOM 688 N N . ASP A 1 85 ? 24.048 -8.132 -13.553 1.00 83.69 85 ASP A N 1
ATOM 689 C CA . ASP A 1 85 ? 25.395 -7.587 -13.412 1.00 83.69 85 ASP A CA 1
ATOM 690 C C . ASP A 1 85 ? 25.334 -6.310 -12.573 1.00 83.69 85 ASP A C 1
ATOM 692 O O . ASP A 1 85 ? 24.848 -5.281 -13.019 1.00 83.69 85 ASP A O 1
ATOM 696 N N . SER A 1 86 ? 25.876 -6.334 -11.356 1.00 79.38 86 SER A N 1
ATOM 697 C CA . SER A 1 86 ? 25.871 -5.147 -10.493 1.00 79.38 86 SER A CA 1
ATOM 698 C C . SER A 1 86 ? 26.761 -4.005 -11.004 1.00 79.38 86 SER A C 1
ATOM 700 O O . SER A 1 86 ? 26.787 -2.940 -10.398 1.00 79.38 86 SER A O 1
ATOM 702 N N . LEU A 1 87 ? 27.571 -4.231 -12.045 1.00 82.06 87 LEU A N 1
ATOM 703 C CA . LEU A 1 87 ? 28.321 -3.176 -12.735 1.00 82.06 87 LEU A CA 1
ATOM 704 C C . LEU A 1 87 ? 27.539 -2.587 -13.916 1.00 82.06 87 LEU A C 1
A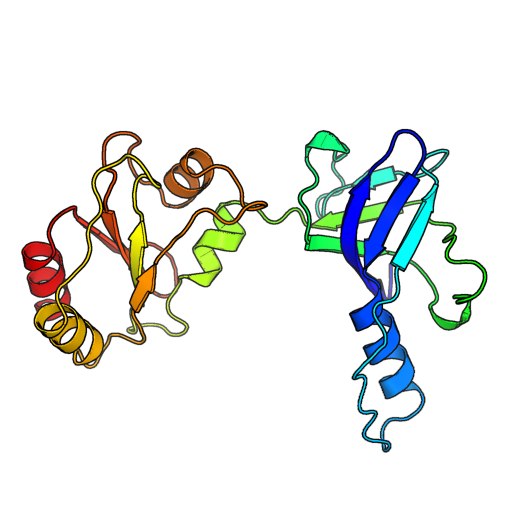TOM 706 O O . LEU A 1 87 ? 27.924 -1.531 -14.420 1.00 82.06 87 LEU A O 1
ATOM 710 N N . ASN A 1 88 ? 26.476 -3.264 -14.354 1.00 83.69 88 ASN A N 1
ATOM 711 C CA . ASN A 1 88 ? 25.580 -2.840 -15.416 1.00 83.69 88 ASN A CA 1
ATOM 712 C C . ASN A 1 88 ? 24.127 -3.131 -15.016 1.00 83.69 88 ASN A C 1
ATOM 714 O O . ASN A 1 88 ? 23.585 -4.187 -15.328 1.00 83.69 88 ASN A O 1
ATOM 718 N N . GLU A 1 89 ? 23.509 -2.168 -14.335 1.00 84.56 89 GLU A N 1
ATOM 719 C CA . GLU A 1 89 ? 22.171 -2.281 -13.734 1.00 84.56 89 GLU A CA 1
ATOM 720 C C . GLU A 1 89 ? 21.026 -2.358 -14.769 1.00 84.56 89 GLU A C 1
ATOM 722 O O . GLU A 1 89 ? 19.855 -2.407 -14.393 1.00 84.56 89 GLU A O 1
ATOM 727 N N . GLU A 1 90 ? 21.343 -2.362 -16.067 1.00 87.94 90 GLU A N 1
ATOM 728 C CA . GLU A 1 90 ? 20.371 -2.471 -17.151 1.00 87.94 90 GLU A CA 1
ATOM 729 C C . GLU A 1 90 ? 19.786 -3.888 -17.252 1.00 87.94 90 GLU A C 1
ATOM 731 O O . GLU A 1 90 ? 20.495 -4.898 -17.317 1.00 87.94 90 GLU A O 1
ATOM 736 N N . MET A 1 91 ? 18.459 -3.958 -17.301 1.00 88.75 91 MET A N 1
ATOM 737 C CA . MET A 1 91 ? 17.690 -5.189 -17.394 1.00 88.75 91 MET A CA 1
ATOM 738 C C . MET A 1 91 ? 16.867 -5.189 -18.685 1.00 88.75 91 MET A C 1
ATOM 740 O O . MET A 1 91 ? 16.022 -4.324 -18.907 1.00 88.75 91 MET A O 1
ATOM 744 N N . GLU A 1 92 ? 17.089 -6.199 -19.527 1.00 86.62 92 GLU A N 1
ATOM 745 C CA . GLU A 1 92 ? 16.291 -6.431 -20.734 1.00 86.62 92 GLU A CA 1
ATOM 746 C C . GLU A 1 92 ? 14.957 -7.090 -20.350 1.00 86.62 92 GLU A C 1
ATOM 748 O O . GLU A 1 92 ? 14.916 -8.287 -20.056 1.00 86.62 92 GLU A O 1
ATOM 753 N N . ILE A 1 93 ? 13.877 -6.302 -20.330 1.00 88.75 93 ILE A N 1
ATOM 754 C CA . ILE A 1 93 ? 12.517 -6.744 -19.992 1.00 88.75 93 ILE A CA 1
ATOM 755 C C . ILE A 1 93 ? 11.556 -6.349 -21.114 1.00 88.75 93 ILE A C 1
ATOM 757 O O . ILE A 1 93 ? 11.424 -5.171 -21.433 1.00 88.75 93 ILE A O 1
ATOM 761 N N . ASP A 1 94 ? 10.833 -7.327 -21.661 1.00 87.31 94 ASP A N 1
ATOM 762 C CA . ASP A 1 94 ? 9.818 -7.085 -22.697 1.00 87.31 94 ASP A CA 1
AT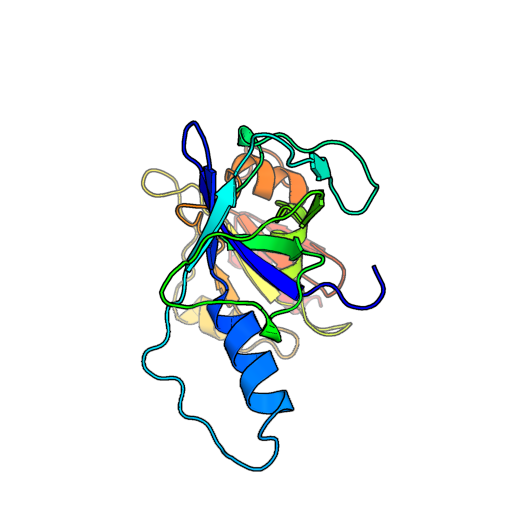OM 763 C C . ASP A 1 94 ? 8.429 -6.803 -22.096 1.00 87.31 94 ASP A C 1
ATOM 765 O O . ASP A 1 94 ? 7.646 -6.012 -22.623 1.00 87.31 94 ASP A O 1
ATOM 769 N N . VAL A 1 95 ? 8.096 -7.467 -20.983 1.00 88.62 95 VAL A N 1
ATOM 770 C CA . VAL A 1 95 ? 6.794 -7.354 -20.312 1.00 88.62 95 VAL A CA 1
ATOM 771 C C . VAL A 1 95 ? 7.002 -7.234 -18.812 1.00 88.62 95 VAL A C 1
ATOM 773 O O . VAL A 1 95 ? 7.639 -8.088 -18.194 1.00 88.62 95 VAL A O 1
ATOM 776 N N . MET A 1 96 ? 6.401 -6.205 -18.226 1.00 89.31 96 MET A N 1
ATOM 777 C CA . MET A 1 96 ? 6.341 -5.998 -16.787 1.00 89.31 96 MET A CA 1
ATOM 778 C C . MET A 1 96 ? 4.887 -6.052 -16.339 1.00 89.31 96 MET A C 1
ATOM 780 O O . MET A 1 96 ? 4.051 -5.276 -16.808 1.00 89.31 96 MET A O 1
ATOM 784 N N . VAL A 1 97 ? 4.588 -6.975 -15.423 1.00 88.81 97 VAL A N 1
ATOM 785 C CA . VAL A 1 97 ? 3.267 -7.026 -14.796 1.00 88.81 97 VAL A CA 1
ATOM 786 C C . VAL A 1 97 ? 3.302 -6.137 -13.563 1.00 88.81 97 VAL A C 1
ATOM 788 O O . VAL A 1 97 ? 3.986 -6.431 -12.586 1.00 88.81 97 VAL A O 1
ATOM 791 N N . VAL A 1 98 ? 2.563 -5.044 -13.622 1.00 85.94 98 VAL A N 1
ATOM 792 C CA . VAL A 1 98 ? 2.390 -4.084 -12.543 1.00 85.94 98 VAL A CA 1
ATOM 793 C C . VAL A 1 98 ? 1.251 -4.563 -11.654 1.00 85.94 98 VAL A C 1
ATOM 795 O O . VAL A 1 98 ? 0.156 -4.885 -12.120 1.00 85.94 98 VAL A O 1
ATOM 798 N N . HIS A 1 99 ? 1.501 -4.605 -10.356 1.00 77.56 99 HIS A N 1
ATOM 799 C CA . HIS A 1 99 ? 0.457 -4.686 -9.353 1.00 77.56 99 HIS A CA 1
ATOM 800 C C . HIS A 1 99 ? 0.386 -3.331 -8.648 1.00 77.56 99 HIS A C 1
ATOM 802 O O . HIS A 1 99 ? 1.099 -3.136 -7.658 1.00 77.56 99 HIS A O 1
ATOM 808 N N . PRO A 1 100 ? -0.394 -2.385 -9.210 1.00 68.31 100 PRO A N 1
ATOM 809 C CA . PRO A 1 100 ? -0.516 -1.060 -8.629 1.00 68.31 100 PRO A CA 1
ATOM 810 C C . PRO A 1 100 ? -1.132 -1.205 -7.244 1.00 68.31 100 PRO A C 1
ATOM 812 O O . PRO A 1 100 ? -2.115 -1.928 -7.090 1.00 68.31 100 PRO A O 1
ATOM 815 N N . VAL A 1 101 ? -0.549 -0.548 -6.246 1.00 69.25 101 VAL A N 1
ATOM 816 C CA . VAL A 1 101 ? -1.116 -0.532 -4.899 1.00 69.25 101 VAL A CA 1
ATOM 817 C C . VAL A 1 101 ? -2.349 0.363 -4.931 1.00 69.25 101 VAL A C 1
ATOM 819 O O . VAL A 1 101 ? -2.250 1.591 -5.002 1.00 69.25 101 VAL A O 1
ATOM 822 N N . THR A 1 102 ? -3.533 -0.246 -4.914 1.00 73.56 102 THR A N 1
ATOM 823 C CA . THR A 1 102 ? -4.782 0.516 -4.955 1.00 73.56 102 THR A CA 1
ATOM 824 C C . THR A 1 102 ? -5.124 1.097 -3.583 1.00 73.56 102 THR A C 1
ATOM 826 O O . THR A 1 102 ? -4.586 0.711 -2.540 1.00 73.56 102 THR A O 1
ATOM 829 N N . ALA A 1 103 ? -6.051 2.054 -3.563 1.00 75.94 103 ALA A N 1
ATOM 830 C CA . ALA A 1 103 ? -6.607 2.549 -2.310 1.00 75.94 103 ALA A CA 1
ATOM 831 C C . ALA A 1 103 ? -7.306 1.422 -1.522 1.00 75.94 103 ALA A C 1
ATOM 833 O O . ALA A 1 103 ? -7.262 1.415 -0.292 1.00 75.94 103 ALA A O 1
ATOM 834 N N . GLU A 1 104 ? -7.904 0.459 -2.225 1.00 78.25 104 GLU A N 1
ATOM 835 C CA . GLU A 1 104 ? -8.500 -0.749 -1.660 1.00 78.25 104 GLU A CA 1
ATOM 836 C C . GLU A 1 104 ? -7.438 -1.663 -1.032 1.00 78.25 104 GLU A C 1
ATOM 838 O O . GLU A 1 104 ? -7.596 -2.046 0.126 1.00 78.25 104 GLU A O 1
ATOM 843 N N . ASP A 1 105 ? -6.319 -1.923 -1.715 1.00 76.25 105 ASP A N 1
ATOM 844 C CA . ASP A 1 105 ? -5.216 -2.736 -1.175 1.00 76.25 105 ASP A CA 1
ATOM 845 C C . ASP A 1 105 ? -4.630 -2.111 0.104 1.00 76.25 105 ASP A C 1
ATOM 847 O O . ASP A 1 105 ? -4.260 -2.797 1.060 1.00 76.25 105 ASP A O 1
ATOM 851 N N . ILE A 1 106 ? -4.565 -0.778 0.157 1.00 76.31 106 ILE A N 1
ATOM 852 C CA . ILE A 1 106 ? -4.138 -0.056 1.361 1.00 76.31 106 ILE A CA 1
ATOM 853 C C . ILE A 1 106 ? -5.184 -0.170 2.465 1.00 76.31 106 ILE A C 1
ATOM 855 O O . ILE A 1 106 ? -4.814 -0.357 3.625 1.00 76.31 106 ILE A O 1
ATOM 859 N N . ALA A 1 107 ? -6.473 -0.069 2.133 1.00 81.38 107 ALA A N 1
ATOM 860 C CA . ALA A 1 107 ? -7.556 -0.230 3.096 1.00 81.38 107 ALA A CA 1
ATOM 861 C C . ALA A 1 107 ? -7.512 -1.614 3.765 1.00 81.38 107 ALA A C 1
ATOM 863 O O . ALA A 1 107 ? -7.660 -1.694 4.987 1.00 81.38 107 ALA A O 1
ATOM 864 N N . GLU A 1 108 ? -7.226 -2.674 3.003 1.00 85.19 108 GLU A N 1
ATOM 865 C CA . GLU A 1 108 ? -7.095 -4.047 3.514 1.00 85.19 108 GLU A CA 1
ATOM 866 C C . GLU A 1 108 ? -6.016 -4.182 4.602 1.00 85.19 108 GLU A C 1
ATOM 868 O O . GLU A 1 108 ? -6.183 -4.953 5.550 1.00 85.19 108 GLU A O 1
ATOM 873 N N . ASN A 1 109 ? -4.949 -3.373 4.567 1.00 81.50 109 ASN A N 1
ATOM 874 C CA . ASN A 1 109 ? -3.923 -3.377 5.621 1.00 81.50 109 ASN A CA 1
ATOM 875 C C . ASN A 1 109 ? -4.458 -2.940 6.995 1.00 81.50 109 ASN A C 1
ATOM 877 O O . ASN A 1 109 ? -3.844 -3.250 8.024 1.00 81.50 109 ASN A O 1
ATOM 881 N N . TYR A 1 110 ? -5.593 -2.239 7.039 1.00 84.81 110 TYR A N 1
ATOM 882 C CA . TYR A 1 110 ? -6.245 -1.814 8.279 1.00 84.81 110 TYR A CA 1
ATOM 883 C C . TYR A 1 110 ? -7.251 -2.835 8.808 1.00 84.81 110 TYR A C 1
ATOM 885 O O . TYR A 1 110 ? -7.698 -2.693 9.947 1.00 84.81 110 TYR A O 1
ATOM 893 N N . TYR A 1 111 ? -7.552 -3.890 8.048 1.00 89.88 111 TYR A N 1
ATOM 894 C CA . TYR A 1 111 ? -8.510 -4.911 8.458 1.00 89.88 111 TYR A CA 1
ATOM 895 C C . TYR A 1 111 ? -7.973 -5.709 9.645 1.00 89.88 111 TYR A C 1
ATOM 897 O O . TYR A 1 111 ? -6.759 -5.849 9.857 1.00 89.88 111 TYR A O 1
ATOM 905 N N . ALA A 1 112 ? -8.888 -6.207 10.470 1.00 87.06 112 ALA A N 1
ATOM 906 C CA . ALA A 1 112 ? -8.527 -7.116 11.542 1.00 87.06 112 ALA A CA 1
ATOM 907 C C . ALA A 1 112 ? -8.009 -8.433 10.955 1.00 87.06 112 ALA A C 1
ATOM 909 O O . ALA A 1 112 ? -8.499 -8.920 9.941 1.00 87.06 112 ALA A O 1
ATOM 910 N N . SER A 1 113 ? -7.027 -9.049 11.608 1.00 84.69 113 SER A N 1
ATOM 911 C CA . SER A 1 113 ? -6.399 -10.257 11.059 1.00 84.69 113 SER A CA 1
ATOM 912 C C . SER A 1 113 ? -7.271 -11.514 11.162 1.00 84.69 113 SER A C 1
ATOM 914 O O . SER A 1 113 ? -6.937 -12.538 10.574 1.00 84.69 113 SER A O 1
ATOM 916 N N . GLU A 1 114 ? -8.333 -11.477 11.972 1.00 89.69 114 GLU A N 1
ATOM 917 C CA . GLU A 1 114 ? -9.146 -12.639 12.332 1.00 89.69 114 GLU A CA 1
ATOM 918 C C . GLU A 1 114 ? -10.622 -12.255 12.490 1.00 89.69 114 GLU A C 1
ATOM 920 O O . GLU A 1 114 ? -10.953 -11.158 12.944 1.00 89.69 114 GLU A O 1
ATOM 925 N N . GLU A 1 115 ? -11.516 -13.195 12.178 1.00 92.88 115 GLU A N 1
ATOM 926 C CA . GLU A 1 115 ? -12.953 -13.048 12.415 1.00 92.88 115 GLU A CA 1
ATOM 927 C C . GLU A 1 115 ? -13.255 -12.831 13.913 1.00 92.88 115 GLU A C 1
ATOM 929 O O . GLU A 1 115 ? -12.688 -13.487 14.790 1.00 92.88 115 GLU A O 1
ATOM 934 N N . GLY A 1 116 ? -14.158 -11.894 14.221 1.00 91.06 116 GLY A N 1
ATOM 935 C CA . GLY A 1 116 ? -14.533 -11.542 15.598 1.00 91.06 116 GLY A CA 1
ATOM 936 C C . GLY A 1 116 ? -13.513 -10.666 16.336 1.00 91.06 116 GLY A C 1
ATOM 937 O O . GLY A 1 116 ? -13.678 -10.398 17.533 1.00 91.06 116 GLY A O 1
ATOM 938 N N . ARG A 1 117 ? -12.467 -10.218 15.637 1.00 92.12 117 ARG A N 1
ATOM 939 C CA . ARG A 1 117 ? -11.506 -9.216 16.095 1.00 92.12 117 ARG A CA 1
ATOM 940 C C . ARG A 1 117 ? -11.695 -7.931 15.297 1.00 92.12 117 ARG A C 1
ATOM 942 O O . ARG A 1 117 ? -12.176 -7.969 14.169 1.00 92.12 117 ARG A O 1
ATOM 949 N N . TYR A 1 118 ? -11.292 -6.812 15.889 1.00 91.25 118 TYR A N 1
ATOM 950 C CA . TYR A 1 118 ? -11.472 -5.494 15.292 1.00 91.25 118 TYR A CA 1
ATOM 951 C C . TYR A 1 118 ? -10.200 -4.662 15.373 1.00 91.25 118 TYR A C 1
ATOM 953 O O . TYR A 1 118 ? -9.441 -4.752 16.344 1.00 91.25 118 TYR A O 1
ATOM 961 N N . ARG A 1 119 ? -9.978 -3.820 14.371 1.00 90.31 119 ARG A N 1
ATOM 962 C CA . ARG A 1 119 ? -8.984 -2.747 14.410 1.00 90.31 119 ARG A CA 1
ATOM 963 C C . ARG A 1 119 ? -9.691 -1.412 14.363 1.00 90.31 119 ARG A C 1
ATOM 965 O O . ARG A 1 119 ? -10.669 -1.244 13.646 1.00 90.31 119 ARG A O 1
ATOM 972 N N . VAL A 1 120 ? -9.178 -0.465 15.129 1.00 88.75 120 VAL A N 1
ATOM 973 C CA . VAL A 1 120 ? -9.675 0.906 15.122 1.00 88.75 120 VAL A CA 1
ATOM 974 C C . VAL A 1 120 ? -8.660 1.768 14.394 1.00 88.75 120 VAL A C 1
ATOM 976 O O . VAL A 1 120 ? -7.452 1.592 14.563 1.00 88.75 120 VAL A O 1
ATOM 979 N N . SER A 1 121 ? -9.105 2.687 13.548 1.00 89.06 121 SER A N 1
ATOM 980 C CA . SER A 1 121 ? -8.214 3.700 12.991 1.00 89.06 121 SER A CA 1
ATOM 981 C C . SER A 1 121 ? -8.867 5.063 12.892 1.00 89.06 121 SER A C 1
ATOM 983 O O . SER A 1 121 ? -10.079 5.174 12.752 1.00 89.06 121 SER A O 1
ATOM 985 N N . THR A 1 122 ? -8.056 6.113 12.942 1.00 86.81 122 THR A N 1
ATOM 986 C CA . THR A 1 122 ? -8.494 7.469 12.595 1.00 86.81 122 THR A CA 1
ATOM 987 C C . THR A 1 122 ? -8.112 7.802 11.166 1.00 86.81 122 THR A C 1
ATOM 989 O O . THR A 1 122 ? -6.968 7.614 10.768 1.00 86.81 122 THR A O 1
ATOM 992 N N . LEU A 1 123 ? -9.050 8.348 10.400 1.00 85.06 123 LEU A N 1
ATOM 993 C CA . LEU A 1 123 ? -8.805 8.961 9.103 1.00 85.06 123 LEU A CA 1
ATOM 994 C C . LEU A 1 123 ? -9.030 10.468 9.231 1.00 85.06 123 LEU A C 1
ATOM 996 O O . LEU A 1 123 ? -10.157 10.941 9.365 1.00 85.06 123 LEU A O 1
ATOM 1000 N N . ASN A 1 124 ? -7.937 11.228 9.208 1.00 77.25 124 ASN A N 1
ATOM 1001 C CA . ASN A 1 124 ? -7.945 12.666 9.480 1.00 77.25 124 ASN A CA 1
ATOM 1002 C C . ASN A 1 124 ? -7.782 13.509 8.218 1.00 77.25 124 ASN A C 1
ATOM 1004 O O . ASN A 1 124 ? -7.140 13.093 7.254 1.00 77.25 124 ASN A O 1
ATOM 1008 N N . ASN A 1 125 ? -8.281 14.747 8.251 1.00 66.44 125 ASN A N 1
ATOM 1009 C CA . ASN A 1 125 ? -8.213 15.668 7.119 1.00 66.44 125 ASN A CA 1
ATOM 1010 C C . ASN A 1 125 ? -6.896 16.480 7.085 1.00 66.44 125 ASN A C 1
ATOM 1012 O O . ASN A 1 125 ? -6.915 17.699 7.016 1.00 66.44 125 ASN A O 1
ATOM 1016 N N . GLY A 1 126 ? -5.736 15.814 7.128 1.00 57.59 126 GLY A N 1
ATOM 1017 C CA . GLY A 1 126 ? -4.418 16.431 6.886 1.00 57.59 126 GLY A CA 1
ATOM 1018 C C . GLY A 1 126 ? -4.021 17.606 7.798 1.00 57.59 126 GLY A C 1
ATOM 1019 O O . GLY A 1 126 ? -4.680 17.907 8.785 1.00 57.59 126 GLY A O 1
ATOM 1020 N N . ALA A 1 127 ? -2.897 18.253 7.464 1.00 48.31 127 ALA A N 1
ATOM 1021 C CA . ALA A 1 127 ? -2.180 19.193 8.339 1.00 48.31 127 ALA A CA 1
ATOM 1022 C C . ALA A 1 127 ? -2.923 20.506 8.679 1.00 48.31 127 ALA A C 1
ATOM 1024 O O . ALA A 1 127 ? -2.541 21.166 9.641 1.00 48.31 127 ALA A O 1
ATOM 1025 N N . ASP A 1 128 ? -3.982 20.857 7.940 1.00 51.94 128 ASP A N 1
ATOM 1026 C CA . ASP A 1 128 ? -4.734 22.112 8.112 1.00 51.94 128 ASP A CA 1
ATOM 1027 C C . ASP A 1 128 ? -6.220 21.892 8.486 1.00 51.94 128 ASP A C 1
ATOM 1029 O O . ASP A 1 128 ? -7.002 22.846 8.522 1.00 51.94 128 ASP A O 1
ATOM 1033 N N . GLY A 1 129 ? -6.635 20.643 8.730 1.00 60.50 129 GLY A N 1
ATOM 1034 C CA . GLY A 1 129 ? -8.027 20.265 8.994 1.00 60.50 129 GLY A CA 1
ATOM 1035 C C . GLY A 1 129 ? -8.340 19.949 10.459 1.00 60.50 129 GLY A C 1
ATOM 1036 O O . GLY A 1 129 ? -7.478 19.988 11.335 1.00 60.50 129 GLY A O 1
ATOM 1037 N N . GLN A 1 130 ? -9.606 19.611 10.728 1.00 63.16 130 GLN A N 1
ATOM 1038 C CA . GLN A 1 130 ? -9.989 18.994 11.999 1.00 63.16 130 GLN A CA 1
ATOM 1039 C C . GLN A 1 130 ? -9.392 17.583 12.093 1.00 63.16 130 GLN A C 1
ATOM 1041 O O . GLN A 1 130 ? -9.378 16.831 11.114 1.00 63.16 130 GLN A O 1
ATOM 1046 N N . VAL A 1 131 ? -8.897 17.245 13.282 1.00 70.56 131 VAL A N 1
ATOM 1047 C CA . VAL A 1 131 ? -8.274 15.962 13.613 1.00 70.56 131 VAL A CA 1
ATOM 1048 C C . VAL A 1 131 ? -9.042 15.364 14.785 1.00 70.56 131 VAL A C 1
ATOM 1050 O O . VAL A 1 131 ? -9.334 16.076 15.747 1.00 70.56 131 VAL A O 1
ATOM 1053 N N . ILE A 1 132 ? -9.349 14.072 14.710 1.00 72.38 132 ILE A N 1
ATOM 1054 C CA . ILE A 1 132 ? -9.747 13.280 15.873 1.00 72.38 132 ILE A CA 1
ATOM 1055 C C . ILE A 1 132 ? -8.472 12.692 16.463 1.00 72.38 132 ILE A C 1
ATOM 1057 O O . ILE A 1 132 ? -7.796 11.881 15.827 1.00 72.38 132 ILE A O 1
ATOM 1061 N N . ASP A 1 133 ? -8.144 13.136 17.670 1.00 75.25 133 ASP A N 1
ATOM 1062 C CA . ASP A 1 133 ? -7.002 12.665 18.447 1.00 75.25 133 ASP A CA 1
ATOM 1063 C C . ASP A 1 133 ? -7.515 12.221 19.823 1.00 75.25 133 ASP A C 1
ATOM 1065 O O . ASP A 1 133 ? -7.724 13.072 20.694 1.00 75.25 133 ASP A O 1
ATOM 1069 N N . PRO A 1 134 ? -7.832 10.923 20.003 1.00 73.31 134 PRO A N 1
ATOM 1070 C CA . PRO A 1 134 ? -8.314 10.419 21.279 1.00 73.31 134 PRO A CA 1
ATOM 1071 C C . PRO A 1 134 ? -7.272 10.664 22.372 1.00 73.31 134 PRO A C 1
ATOM 1073 O O . PRO A 1 134 ? -6.072 10.459 22.183 1.00 73.31 134 PRO A O 1
ATOM 1076 N N . SER A 1 135 ? -7.733 11.089 23.542 1.00 77.81 135 SER A N 1
ATOM 1077 C CA . SER A 1 135 ? -6.895 11.221 24.728 1.00 77.81 135 SER A CA 1
ATOM 1078 C C . SER A 1 135 ? -6.287 9.877 25.134 1.00 77.81 135 SER A C 1
ATOM 1080 O O . SER A 1 135 ? -6.766 8.807 24.763 1.00 77.81 135 SER A O 1
ATOM 1082 N N . TRP A 1 136 ? -5.247 9.916 25.968 1.00 74.25 136 TRP A N 1
ATOM 1083 C CA . TRP A 1 136 ? -4.634 8.697 26.505 1.00 74.25 136 TRP A CA 1
ATOM 1084 C C . TRP A 1 136 ? -5.634 7.794 27.236 1.00 74.25 136 TRP A C 1
ATOM 1086 O O . TRP A 1 136 ? -5.564 6.580 27.089 1.00 74.25 136 TRP A O 1
ATOM 1096 N N . GLU A 1 137 ? -6.586 8.376 27.971 1.00 79.56 137 GLU A N 1
ATOM 1097 C CA . GLU A 1 137 ? -7.632 7.610 28.658 1.00 79.56 137 GLU A CA 1
ATOM 1098 C C . GLU A 1 137 ? -8.564 6.911 27.657 1.00 79.56 137 GLU A C 1
ATOM 1100 O O . GLU A 1 137 ? -8.909 5.746 27.839 1.00 79.56 137 GLU A O 1
ATOM 1105 N N . GLU A 1 138 ? -8.930 7.584 26.565 1.00 77.88 138 GLU A N 1
ATOM 1106 C CA . GLU A 1 138 ? -9.764 7.005 25.506 1.00 77.88 138 GLU A CA 1
ATOM 1107 C C . GLU A 1 138 ? -9.017 5.924 24.714 1.00 77.88 138 GLU A C 1
ATOM 1109 O O . GLU A 1 138 ? -9.585 4.869 24.435 1.00 77.88 138 GLU A O 1
ATOM 1114 N N . LEU A 1 139 ? -7.734 6.132 24.401 1.00 72.94 139 LEU A N 1
ATOM 1115 C CA . LEU A 1 139 ? -6.884 5.112 23.776 1.00 72.94 139 LEU A CA 1
ATOM 1116 C C . LEU A 1 139 ? -6.743 3.869 24.656 1.00 72.94 139 LEU A C 1
ATOM 1118 O O . LEU A 1 139 ? -6.834 2.754 24.142 1.00 72.94 139 LEU A O 1
ATOM 1122 N N . ASP A 1 140 ? -6.564 4.043 25.967 1.00 75.06 140 ASP A N 1
ATOM 1123 C CA . ASP A 1 140 ? -6.498 2.934 26.922 1.00 75.06 140 ASP A CA 1
ATOM 1124 C C . ASP A 1 140 ? -7.815 2.145 26.960 1.00 75.06 140 ASP A C 1
ATOM 1126 O O . ASP A 1 140 ? -7.793 0.914 27.031 1.00 75.06 140 ASP A O 1
ATOM 1130 N N . LEU A 1 141 ? -8.964 2.822 26.864 1.00 84.31 141 LEU A N 1
ATOM 1131 C CA . LEU A 1 141 ? -10.273 2.165 26.772 1.00 84.31 141 LEU A CA 1
ATOM 1132 C C . LEU A 1 141 ? -10.426 1.376 25.465 1.00 84.31 141 LEU A C 1
ATOM 1134 O O . LEU A 1 141 ? -10.855 0.221 25.495 1.00 84.31 141 LEU A O 1
ATOM 1138 N N . ILE A 1 142 ? -10.028 1.961 24.331 1.00 82.19 142 ILE A N 1
ATOM 1139 C CA . ILE A 1 142 ? -10.079 1.308 23.014 1.00 82.19 142 ILE A CA 1
ATOM 1140 C C . ILE A 1 142 ? -9.188 0.062 22.997 1.00 82.19 142 ILE A C 1
ATOM 1142 O O . ILE A 1 142 ? -9.642 -1.030 22.660 1.00 82.19 142 ILE A O 1
ATOM 1146 N N . LEU A 1 143 ? -7.916 0.212 23.374 1.00 82.81 143 LEU A N 1
ATOM 1147 C CA . LEU A 1 143 ? -6.923 -0.866 23.350 1.00 82.81 143 LEU A CA 1
ATOM 1148 C C . LEU A 1 143 ? -7.148 -1.903 24.455 1.00 82.81 143 LEU A C 1
ATOM 1150 O O . LEU A 1 143 ? -6.748 -3.057 24.309 1.00 82.81 143 LEU A O 1
ATOM 1154 N N . GLY A 1 144 ? -7.796 -1.510 25.551 1.00 78.62 144 GLY A N 1
ATOM 1155 C CA . GLY A 1 144 ? -8.212 -2.407 26.624 1.00 78.62 144 GLY A CA 1
ATOM 1156 C C . GLY A 1 144 ? -9.400 -3.297 26.256 1.00 78.62 144 GLY A C 1
ATOM 1157 O O . GLY A 1 144 ? -9.660 -4.279 26.959 1.00 78.62 144 GLY A O 1
ATOM 1158 N N . HIS A 1 145 ? -10.119 -3.000 25.167 1.00 89.12 145 HIS A N 1
ATOM 1159 C CA . HIS A 1 145 ? -11.268 -3.792 24.750 1.00 89.12 145 HIS A CA 1
ATOM 1160 C C . HIS A 1 145 ? -10.832 -5.194 24.281 1.00 89.12 145 HIS A C 1
ATOM 1162 O O . HIS A 1 145 ? -9.989 -5.321 23.390 1.00 89.12 145 HIS A O 1
ATOM 1168 N N . PRO A 1 146 ? -11.429 -6.287 24.800 1.00 88.19 146 PRO A N 1
ATOM 1169 C CA . PRO A 1 146 ? -10.933 -7.641 24.565 1.00 88.19 146 PRO A CA 1
ATOM 1170 C C . PRO A 1 146 ? -10.962 -8.067 23.100 1.00 88.19 146 PRO A C 1
ATOM 1172 O O . PRO A 1 146 ? -10.228 -8.988 22.752 1.00 88.19 146 PRO A O 1
ATOM 1175 N N . LYS A 1 147 ? -11.794 -7.445 22.254 1.00 90.62 147 LYS A N 1
ATOM 1176 C CA . LYS A 1 147 ? -11.901 -7.748 20.815 1.00 90.62 147 LYS A CA 1
ATOM 1177 C C . LYS A 1 147 ? -11.082 -6.811 19.920 1.00 90.62 147 LYS A C 1
ATOM 1179 O O . LYS A 1 147 ? -10.962 -7.097 18.732 1.00 90.62 147 LYS A O 1
ATOM 1184 N N . VAL A 1 148 ? -10.504 -5.740 20.462 1.00 86.56 148 VAL A N 1
ATOM 1185 C CA . VAL A 1 148 ? -9.666 -4.810 19.694 1.00 86.56 148 VAL A CA 1
ATOM 1186 C C . VAL A 1 148 ? -8.237 -5.355 19.616 1.00 86.56 148 VAL A C 1
ATOM 1188 O O . VAL A 1 148 ? -7.661 -5.792 20.609 1.00 86.56 148 VAL A O 1
ATOM 1191 N N . GLN A 1 149 ? -7.670 -5.389 18.411 1.00 85.56 149 GLN A N 1
ATOM 1192 C CA . GLN A 1 149 ? -6.294 -5.831 18.150 1.00 85.56 149 GLN A CA 1
ATOM 1193 C C . GLN A 1 149 ? -5.293 -4.681 18.152 1.00 85.56 149 GLN A C 1
ATOM 1195 O O . GLN A 1 149 ? -4.102 -4.908 18.353 1.00 85.56 149 GLN A O 1
ATOM 1200 N N . GLY A 1 150 ? -5.758 -3.465 17.883 1.00 83.56 150 GLY A N 1
ATOM 1201 C CA . GLY A 1 150 ? -4.897 -2.303 17.788 1.00 83.56 150 GLY A CA 1
ATOM 1202 C C . GLY A 1 150 ? -5.640 -1.053 17.350 1.00 83.56 150 GLY A C 1
ATOM 1203 O O . GLY A 1 150 ? -6.802 -1.102 16.935 1.00 83.56 150 GLY A O 1
ATOM 1204 N N . TYR A 1 151 ? -4.914 0.053 17.446 1.00 81.62 151 TYR A N 1
ATOM 1205 C CA . TYR A 1 151 ? -5.338 1.382 17.051 1.00 81.62 151 TYR A CA 1
ATOM 1206 C C . TYR A 1 151 ? -4.262 1.995 16.154 1.00 81.62 151 TYR A C 1
ATOM 1208 O O . TYR A 1 151 ? -3.094 2.015 16.544 1.00 81.62 151 TYR A O 1
ATOM 1216 N N . ASN A 1 152 ? -4.651 2.504 14.985 1.00 81.56 152 ASN A N 1
ATOM 1217 C CA . ASN A 1 152 ? -3.744 3.133 14.023 1.00 81.56 152 ASN A CA 1
ATOM 1218 C C . ASN A 1 152 ? -4.267 4.502 13.566 1.00 81.56 152 ASN A C 1
ATOM 1220 O O . ASN A 1 152 ? -5.431 4.847 13.748 1.00 81.56 152 ASN A O 1
ATOM 1224 N N . ASN A 1 153 ? -3.408 5.285 12.923 1.00 76.00 153 ASN A N 1
ATOM 1225 C CA . ASN A 1 153 ? -3.819 6.483 12.198 1.00 76.00 153 ASN A CA 1
ATOM 1226 C C . ASN A 1 153 ? -3.587 6.240 10.705 1.00 76.00 153 ASN A C 1
ATOM 1228 O O . ASN A 1 153 ? -2.519 5.769 10.311 1.00 76.00 153 ASN A O 1
ATOM 1232 N N . ILE A 1 154 ? -4.586 6.543 9.885 1.00 79.19 154 ILE A N 1
ATOM 1233 C CA . ILE A 1 154 ? -4.491 6.523 8.430 1.00 79.19 154 ILE A CA 1
ATOM 1234 C C . ILE A 1 154 ? -3.983 7.900 8.003 1.00 79.19 154 ILE A C 1
ATOM 1236 O O . ILE A 1 154 ? -4.746 8.830 7.718 1.00 79.19 154 ILE A O 1
ATOM 1240 N N . SER A 1 155 ? -2.661 8.046 7.997 1.00 68.00 155 SER A N 1
ATOM 1241 C CA . SER A 1 155 ? -2.001 9.217 7.431 1.00 68.00 155 SER A CA 1
ATOM 1242 C C . SER A 1 155 ? -1.826 9.064 5.925 1.00 68.00 155 SER A C 1
ATOM 1244 O O . SER A 1 155 ? -1.544 7.979 5.430 1.00 68.00 155 SER A O 1
ATOM 1246 N N . GLN A 1 156 ? -1.934 10.178 5.198 1.00 65.75 156 GLN A N 1
ATOM 1247 C CA . GLN A 1 156 ? -1.557 10.195 3.789 1.00 65.75 156 GLN A CA 1
ATOM 1248 C C . GLN A 1 156 ? -0.030 10.201 3.711 1.00 65.75 156 GLN A C 1
ATOM 1250 O O . GLN A 1 156 ? 0.598 11.201 4.067 1.00 65.75 156 GLN A O 1
ATOM 1255 N N . GLU A 1 157 ? 0.554 9.083 3.293 1.00 61.22 157 GLU A N 1
ATOM 1256 C CA . GLU A 1 157 ? 1.989 8.995 3.040 1.00 61.22 157 GLU A CA 1
ATOM 1257 C C . GLU A 1 157 ? 2.348 9.753 1.748 1.00 61.22 157 GLU A C 1
ATOM 1259 O O . GLU A 1 157 ? 1.494 9.875 0.865 1.00 61.22 157 GLU A O 1
ATOM 1264 N N . PRO A 1 158 ? 3.587 10.266 1.598 1.00 49.09 158 PRO A N 1
ATOM 1265 C CA . PRO A 1 158 ? 4.004 11.055 0.432 1.00 49.09 158 PRO A CA 1
ATOM 1266 C C . PRO A 1 158 ? 3.800 10.387 -0.938 1.00 49.09 158 PRO A C 1
ATOM 1268 O O . PRO A 1 158 ? 3.836 11.090 -1.941 1.00 49.09 158 PRO A O 1
ATOM 1271 N N . ASN A 1 159 ? 3.553 9.075 -0.977 1.00 52.06 159 ASN A N 1
ATOM 1272 C CA . ASN A 1 159 ? 3.376 8.278 -2.192 1.00 52.06 159 ASN A CA 1
ATOM 1273 C C . ASN A 1 159 ? 2.115 7.388 -2.158 1.00 52.06 159 ASN A C 1
ATOM 1275 O O . ASN A 1 159 ? 1.953 6.533 -3.020 1.00 52.06 159 ASN A O 1
ATOM 1279 N N . ALA A 1 160 ? 1.231 7.562 -1.168 1.00 61.25 160 ALA A N 1
ATOM 1280 C CA . ALA A 1 160 ? -0.042 6.844 -1.116 1.00 61.25 160 ALA A CA 1
ATOM 1281 C C . ALA A 1 160 ? -1.071 7.482 -2.076 1.00 61.25 160 ALA A C 1
ATOM 1283 O O . ALA A 1 160 ? -0.989 8.694 -2.330 1.00 61.25 160 ALA A O 1
ATOM 1284 N N . PRO A 1 161 ? -2.080 6.721 -2.554 1.00 65.69 161 PRO A N 1
ATOM 1285 C CA . PRO A 1 161 ? -3.249 7.262 -3.235 1.00 65.69 161 PRO A CA 1
ATOM 1286 C C . PRO A 1 161 ? -3.821 8.464 -2.493 1.00 65.69 161 PRO A C 1
ATOM 1288 O O . PRO A 1 161 ? -3.689 8.603 -1.267 1.00 65.69 161 PRO A O 1
ATOM 1291 N N . SER A 1 162 ? -4.464 9.364 -3.237 1.00 66.50 162 SER A N 1
ATOM 1292 C CA . SER A 1 162 ? -4.976 10.581 -2.626 1.00 66.50 162 SER A CA 1
ATOM 1293 C C . SER A 1 162 ? -5.952 10.226 -1.504 1.00 66.50 162 SER A C 1
ATOM 1295 O O . SER A 1 162 ? -6.682 9.236 -1.570 1.00 66.50 162 SER A O 1
ATOM 1297 N N . ARG A 1 163 ? -6.017 11.056 -0.457 1.00 69.62 163 ARG A N 1
ATOM 1298 C CA . ARG A 1 163 ? -6.945 10.811 0.659 1.00 69.62 163 ARG A CA 1
ATOM 1299 C C . ARG A 1 163 ? -8.397 10.639 0.190 1.00 69.62 163 ARG A C 1
ATOM 1301 O O . ARG A 1 163 ? -9.178 9.987 0.872 1.00 69.62 163 ARG A O 1
ATOM 1308 N N . ARG A 1 164 ? -8.773 11.242 -0.942 1.00 66.00 164 ARG A N 1
ATOM 1309 C CA . ARG A 1 164 ? -10.100 11.085 -1.548 1.00 66.00 164 ARG A CA 1
ATOM 1310 C C . ARG A 1 164 ? -10.323 9.667 -2.076 1.00 66.00 164 ARG A C 1
ATOM 1312 O O . ARG A 1 164 ? -11.420 9.145 -1.914 1.00 66.00 164 ARG A O 1
ATOM 1319 N N . ASP A 1 165 ? -9.300 9.064 -2.668 1.00 74.19 165 ASP A N 1
ATOM 1320 C CA . ASP A 1 165 ? -9.364 7.703 -3.204 1.00 74.19 165 ASP A CA 1
ATOM 1321 C C . ASP A 1 165 ? -9.430 6.692 -2.054 1.00 74.19 165 ASP A C 1
ATOM 1323 O O . ASP A 1 165 ? -10.284 5.814 -2.067 1.00 74.19 165 ASP A O 1
ATOM 1327 N N . LEU A 1 166 ? -8.644 6.902 -0.987 1.00 77.00 166 LEU A N 1
ATOM 1328 C CA . LEU A 1 166 ? -8.750 6.120 0.254 1.00 77.00 166 LEU A CA 1
ATOM 1329 C C . LEU A 1 166 ? -10.133 6.236 0.905 1.00 77.00 166 LEU A C 1
ATOM 1331 O O . LEU A 1 166 ? -10.708 5.227 1.288 1.00 77.00 166 LEU A O 1
ATOM 1335 N N . GLN A 1 167 ? -10.707 7.439 1.003 1.00 76.44 167 GLN A N 1
ATOM 1336 C CA . GLN A 1 167 ? -12.082 7.611 1.500 1.00 76.44 167 GLN A CA 1
ATOM 1337 C C . GLN A 1 167 ? -13.095 6.819 0.672 1.00 76.44 167 GLN A C 1
ATOM 1339 O O . GLN A 1 167 ? -13.963 6.162 1.240 1.00 76.44 167 GLN A O 1
ATOM 1344 N N . PHE A 1 168 ? -12.979 6.877 -0.656 1.00 77.88 168 PHE A N 1
ATOM 1345 C CA . PHE A 1 168 ? -13.879 6.166 -1.555 1.00 77.88 168 PHE A CA 1
ATOM 1346 C C . PHE A 1 168 ? -13.734 4.645 -1.429 1.00 77.88 168 PHE A C 1
ATOM 1348 O O . PHE A 1 168 ? -14.747 3.960 -1.310 1.00 77.88 168 PHE A O 1
ATOM 1355 N N . ALA A 1 169 ? -12.502 4.133 -1.380 1.00 80.81 169 ALA A N 1
ATOM 1356 C CA . ALA A 1 169 ? -12.210 2.715 -1.160 1.00 80.81 169 ALA A CA 1
ATOM 1357 C C . ALA A 1 169 ? -12.755 2.214 0.187 1.00 80.81 169 ALA A C 1
ATOM 1359 O O . ALA A 1 169 ? -13.238 1.092 0.307 1.00 80.81 169 ALA A O 1
ATOM 1360 N N . LEU A 1 170 ? -12.740 3.083 1.198 1.00 83.31 170 LEU A N 1
ATOM 1361 C CA . LEU A 1 170 ? -13.328 2.847 2.513 1.00 83.31 170 LEU A CA 1
ATOM 1362 C C . LEU A 1 170 ? -14.863 3.030 2.531 1.00 83.31 170 LEU A C 1
ATOM 1364 O O . LEU A 1 170 ? -15.500 2.831 3.559 1.00 83.31 170 LEU A O 1
ATOM 1368 N N . GLY A 1 171 ? -15.493 3.421 1.421 1.00 80.19 171 GLY A N 1
ATOM 1369 C CA . GLY A 1 171 ? -16.937 3.664 1.366 1.00 80.19 171 GLY A CA 1
ATOM 1370 C C . GLY A 1 171 ? -17.408 4.831 2.242 1.00 80.19 171 GLY A C 1
ATOM 1371 O O . GLY A 1 171 ? -18.574 4.870 2.630 1.00 80.19 171 GLY A O 1
ATOM 1372 N N . LEU A 1 172 ? -16.517 5.773 2.563 1.00 81.69 172 LEU A N 1
ATOM 1373 C CA . LEU A 1 172 ? -16.808 6.948 3.384 1.00 81.69 172 LEU A CA 1
ATOM 1374 C C . LEU A 1 172 ? -17.288 8.115 2.510 1.00 81.69 172 LEU A C 1
ATOM 1376 O O . LEU A 1 172 ? -16.815 8.322 1.389 1.00 81.69 172 LEU A O 1
ATOM 1380 N N . GLU A 1 173 ? -18.220 8.915 3.025 1.00 75.56 173 GLU A N 1
ATOM 1381 C CA . GLU A 1 173 ? -18.718 10.097 2.319 1.00 75.56 173 GLU A CA 1
ATOM 1382 C C . GLU A 1 173 ? -17.691 11.245 2.356 1.00 75.56 173 GLU A C 1
ATOM 1384 O O . GLU A 1 173 ? -17.063 11.513 3.373 1.00 75.56 173 GLU A O 1
ATOM 1389 N N . SER A 1 174 ? -17.532 11.989 1.257 1.00 59.69 174 SER A N 1
ATOM 1390 C CA . SER A 1 174 ? -16.466 13.002 1.111 1.00 59.69 174 SER A CA 1
ATOM 1391 C C . SER A 1 174 ? -16.534 14.194 2.081 1.00 59.69 174 SER A C 1
ATOM 1393 O O . SER A 1 174 ? -15.578 14.962 2.171 1.00 59.69 174 SER A O 1
ATOM 1395 N N . GLU A 1 175 ? -17.658 14.384 2.777 1.00 64.81 175 GLU A N 1
ATOM 1396 C CA . GLU A 1 175 ? -17.837 15.426 3.800 1.00 64.81 175 GLU A CA 1
ATOM 1397 C C . GLU A 1 175 ? -17.643 14.901 5.233 1.00 64.81 175 GLU A C 1
ATOM 1399 O O . GLU A 1 175 ? -17.708 15.689 6.172 1.00 64.81 175 GLU A O 1
ATOM 1404 N N . SER A 1 176 ? -17.389 13.601 5.428 1.00 72.56 176 SER A N 1
ATOM 1405 C CA . SER A 1 176 ? -17.396 12.996 6.763 1.00 72.56 176 SER A CA 1
ATOM 1406 C C . SER A 1 176 ? -16.073 13.129 7.520 1.00 72.56 176 SER A C 1
ATOM 1408 O O . SER A 1 176 ? -16.032 12.824 8.701 1.00 72.56 176 SER A O 1
ATOM 1410 N N . LEU A 1 177 ? -14.972 13.573 6.909 1.00 79.12 177 LEU A N 1
ATOM 1411 C CA . LEU A 1 177 ? -13.688 13.632 7.619 1.00 79.12 177 LEU A CA 1
ATOM 1412 C C . LEU A 1 177 ? -13.593 14.784 8.639 1.00 79.12 177 LEU A C 1
ATOM 1414 O O . LEU A 1 177 ? -13.966 15.913 8.308 1.00 79.12 177 LEU A O 1
ATOM 1418 N N . PRO A 1 178 ? -12.942 14.568 9.801 1.00 81.56 178 PRO A N 1
ATOM 1419 C CA . PRO A 1 178 ? -12.263 13.339 10.243 1.00 81.56 178 PRO A CA 1
ATO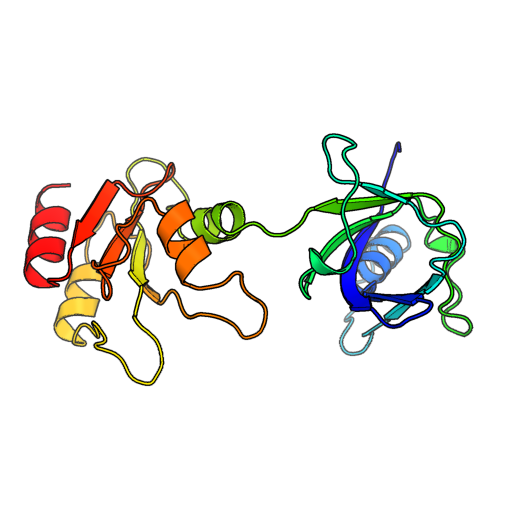M 1420 C C . PRO A 1 178 ? -13.229 12.228 10.703 1.00 81.56 178 PRO A C 1
ATOM 1422 O O . PRO A 1 178 ? -14.320 12.511 11.180 1.00 81.56 178 PRO A O 1
ATOM 1425 N N . GLN A 1 179 ? -12.816 10.962 10.580 1.00 88.75 179 GLN A N 1
ATOM 1426 C CA . GLN A 1 179 ? -13.585 9.796 11.042 1.00 88.75 179 GLN A CA 1
ATOM 1427 C C . GLN A 1 179 ? -12.721 8.853 11.881 1.00 88.75 179 GLN A C 1
ATOM 1429 O O . GLN A 1 179 ? -11.563 8.590 11.558 1.00 88.75 179 GLN A O 1
ATOM 1434 N N . LEU A 1 180 ? -13.314 8.285 12.919 1.00 89.88 180 LEU A N 1
ATOM 1435 C CA . LEU A 1 180 ? -12.929 7.018 13.519 1.00 89.88 180 LEU A CA 1
ATOM 1436 C C . LEU A 1 180 ? -13.587 5.898 12.730 1.00 89.88 180 LEU A C 1
ATOM 1438 O O . LEU A 1 180 ? -14.771 5.969 12.416 1.00 89.88 180 LEU A O 1
ATOM 1442 N N . VAL A 1 181 ? -12.821 4.866 12.425 1.00 92.81 181 VAL A N 1
ATOM 1443 C CA . VAL A 1 181 ? -13.241 3.750 11.590 1.00 92.81 181 VAL A CA 1
ATOM 1444 C C . VAL A 1 181 ? -12.918 2.458 12.325 1.00 92.81 181 VAL A C 1
ATOM 1446 O O . VAL A 1 181 ? -11.796 2.269 12.799 1.00 92.81 181 VAL A O 1
ATOM 1449 N N . VAL A 1 182 ? -13.902 1.571 12.428 1.00 93.62 182 VAL A N 1
ATOM 1450 C CA . VAL A 1 182 ? -13.745 0.230 12.985 1.00 93.62 182 VAL A CA 1
ATOM 1451 C C . VAL A 1 182 ? -13.794 -0.774 11.848 1.00 93.62 182 VAL A C 1
ATOM 1453 O O . VAL A 1 182 ? -14.778 -0.861 11.111 1.00 93.62 182 VAL A O 1
ATOM 1456 N N . PHE A 1 183 ? -12.717 -1.538 11.740 1.00 94.00 183 PHE A N 1
ATOM 1457 C CA . PHE A 1 183 ? -12.533 -2.579 10.749 1.00 94.00 183 PHE A CA 1
ATOM 1458 C C . PHE A 1 183 ? -12.701 -3.950 11.384 1.00 94.00 183 PHE A C 1
ATOM 1460 O O . PHE A 1 183 ? -12.113 -4.219 12.435 1.00 94.00 183 PHE A O 1
ATOM 1467 N N . ASP A 1 184 ? -13.453 -4.825 10.729 1.00 94.00 184 ASP A N 1
ATOM 1468 C CA . ASP A 1 184 ? -13.352 -6.263 10.942 1.00 94.00 184 ASP A CA 1
ATOM 1469 C C . ASP A 1 184 ? -12.376 -6.879 9.921 1.00 94.00 184 ASP A C 1
ATOM 1471 O O . ASP A 1 184 ? -11.545 -6.182 9.337 1.00 94.00 184 ASP A O 1
ATOM 1475 N N . HIS A 1 185 ? -12.421 -8.198 9.745 1.00 91.94 185 HIS A N 1
ATOM 1476 C CA . HIS A 1 185 ? -11.575 -8.918 8.791 1.00 91.94 185 HIS A CA 1
ATOM 1477 C C . HIS A 1 185 ? -12.001 -8.802 7.314 1.00 91.94 185 HIS A C 1
ATOM 1479 O O . HIS A 1 185 ? -11.286 -9.295 6.445 1.00 91.94 185 HIS A O 1
ATOM 1485 N N . GLN A 1 186 ? -13.165 -8.212 7.025 1.00 91.44 186 GLN A N 1
ATOM 1486 C CA . GLN A 1 186 ? -13.737 -8.068 5.679 1.00 91.44 186 GLN A CA 1
ATOM 1487 C C . GLN A 1 186 ? -13.868 -6.610 5.236 1.00 91.44 186 GLN A C 1
ATOM 1489 O O . GLN A 1 186 ? -14.065 -6.364 4.048 1.00 91.44 186 GLN A O 1
ATOM 1494 N N . GLY A 1 187 ? -13.783 -5.652 6.158 1.00 90.69 187 GLY A N 1
ATOM 1495 C CA . GLY A 1 187 ? -13.838 -4.236 5.838 1.00 90.69 187 GLY A CA 1
ATOM 1496 C C . GLY A 1 187 ? -14.325 -3.384 6.996 1.00 90.69 187 GLY A C 1
ATOM 1497 O O . GLY A 1 187 ? -14.118 -3.695 8.167 1.00 90.69 187 GLY A O 1
ATOM 1498 N N . ILE A 1 188 ? -14.959 -2.263 6.662 1.00 92.62 188 ILE A N 1
ATOM 1499 C CA . ILE A 1 188 ? -15.504 -1.335 7.653 1.00 92.62 188 ILE A CA 1
ATOM 1500 C C . ILE A 1 188 ? -16.837 -1.858 8.170 1.00 92.62 188 ILE A C 1
ATOM 1502 O O . ILE A 1 188 ? -17.756 -2.123 7.396 1.00 92.62 188 ILE A O 1
ATOM 1506 N N . VAL A 1 189 ? -16.956 -1.937 9.492 1.00 94.56 189 VAL A N 1
ATOM 1507 C CA . VAL A 1 189 ? -18.204 -2.297 10.182 1.00 94.56 189 VAL A CA 1
ATOM 1508 C C . VAL A 1 189 ? -18.855 -1.110 10.880 1.00 94.56 189 VAL A C 1
ATOM 1510 O O . VAL A 1 189 ? -20.057 -1.135 11.133 1.00 94.56 189 VAL A O 1
ATOM 1513 N N . TYR A 1 190 ? -18.079 -0.069 11.184 1.00 94.44 190 TYR A N 1
ATOM 1514 C CA . TYR A 1 190 ? -18.573 1.144 11.823 1.00 94.44 190 TYR A CA 1
ATOM 1515 C C . TYR A 1 190 ? -17.650 2.327 11.547 1.00 94.44 190 TYR A C 1
ATOM 1517 O O . TYR A 1 190 ? -16.435 2.158 11.442 1.00 94.44 190 TYR A O 1
ATOM 1525 N N . HIS A 1 191 ? -18.212 3.528 11.466 1.00 93.06 191 HIS A N 1
ATOM 1526 C CA . HIS A 1 191 ? -17.442 4.765 11.454 1.00 93.06 191 HIS A CA 1
ATOM 1527 C C . HIS A 1 191 ? -18.242 5.905 12.101 1.00 93.06 191 HIS A C 1
ATOM 1529 O O . HIS A 1 191 ? -19.472 5.903 12.068 1.00 93.06 191 HIS A O 1
ATOM 1535 N N . THR A 1 192 ? -17.549 6.858 12.719 1.00 92.25 192 THR A N 1
ATOM 1536 C CA . THR A 1 192 ? -18.141 8.016 13.416 1.00 92.25 192 THR A CA 1
ATOM 1537 C C . THR A 1 192 ? -17.123 9.154 13.510 1.00 92.25 192 THR A C 1
ATOM 1539 O O . THR A 1 192 ? -15.921 8.918 13.422 1.00 92.25 192 THR A O 1
ATOM 1542 N N . ASP A 1 193 ? -17.566 10.391 13.719 1.00 89.94 193 ASP A N 1
ATOM 1543 C CA . ASP A 1 193 ? -16.702 11.520 14.086 1.00 89.94 193 ASP A CA 1
ATOM 1544 C C . ASP A 1 193 ? -16.538 11.691 15.616 1.00 89.94 193 ASP A C 1
ATOM 1546 O O . ASP A 1 193 ? -15.846 12.605 16.068 1.00 89.94 193 ASP A O 1
ATOM 1550 N N . SER A 1 194 ? -17.125 10.797 16.423 1.00 90.31 194 SER A N 1
ATOM 1551 C CA . SER A 1 194 ? -17.168 10.881 17.887 1.00 90.31 194 SER A CA 1
ATOM 1552 C C . SER A 1 194 ? -16.498 9.688 18.579 1.00 90.31 194 SER A C 1
ATOM 1554 O O . SER A 1 194 ? -16.876 8.530 18.391 1.00 90.31 194 SER A O 1
ATOM 1556 N N . VAL A 1 195 ? -15.529 9.970 19.458 1.00 87.69 195 VAL A N 1
ATOM 1557 C CA . VAL A 1 195 ? -14.872 8.942 20.289 1.00 87.69 195 VAL A CA 1
ATOM 1558 C C . VAL A 1 195 ? -15.882 8.248 21.205 1.00 87.69 195 VAL A C 1
ATOM 1560 O O . VAL A 1 195 ? -15.838 7.028 21.351 1.00 87.69 195 VAL A O 1
ATOM 1563 N N . GLU A 1 196 ? -16.826 8.999 21.776 1.00 91.88 196 GLU A N 1
ATOM 1564 C CA . GLU A 1 196 ? -17.863 8.457 22.662 1.00 91.88 196 GLU A CA 1
ATOM 1565 C C . GLU A 1 196 ? -18.760 7.452 21.931 1.00 91.88 196 GLU A C 1
ATOM 1567 O O . GLU A 1 196 ? -19.025 6.367 22.445 1.00 91.88 196 GLU A O 1
ATOM 1572 N N . GLU A 1 197 ? -19.189 7.776 20.710 1.00 94.56 197 GLU A N 1
ATOM 1573 C CA . GLU A 1 197 ? -20.020 6.875 19.906 1.00 94.56 197 GLU A CA 1
ATOM 1574 C C . GLU A 1 197 ? -19.267 5.607 19.508 1.00 94.56 197 GLU A C 1
ATOM 1576 O O . GLU A 1 197 ? -19.837 4.517 19.505 1.00 94.56 197 GLU A O 1
ATOM 1581 N N . MET A 1 198 ? -17.975 5.725 19.201 1.00 94.31 198 MET A N 1
ATOM 1582 C CA . MET A 1 198 ? -17.140 4.563 18.920 1.00 94.31 198 MET A CA 1
ATOM 1583 C C . MET A 1 198 ? -16.987 3.667 20.149 1.00 94.31 198 MET A C 1
ATOM 1585 O O . MET A 1 198 ? -17.074 2.449 20.020 1.00 94.31 198 MET A O 1
ATOM 1589 N N . LEU A 1 199 ? -16.768 4.239 21.335 1.00 92.19 199 LEU A N 1
ATOM 1590 C CA . LEU A 1 199 ? -16.676 3.461 22.571 1.00 92.19 199 LEU A CA 1
ATOM 1591 C C . LEU A 1 199 ? -17.988 2.725 22.863 1.00 92.19 199 LEU A C 1
ATOM 1593 O O . LEU A 1 199 ? -17.950 1.538 23.173 1.00 92.19 199 LEU A O 1
ATOM 1597 N N . LEU A 1 200 ? -19.134 3.387 22.678 1.00 95.50 200 LEU A N 1
ATOM 1598 C CA . LEU A 1 200 ? -20.450 2.750 22.796 1.00 95.50 200 LEU A CA 1
ATOM 1599 C C . LEU A 1 200 ? -20.612 1.591 21.807 1.00 95.50 200 LEU A C 1
ATOM 1601 O O . LEU A 1 200 ? -21.048 0.514 22.198 1.00 95.50 200 LEU A O 1
ATOM 1605 N N . PHE A 1 201 ? -20.208 1.776 20.548 1.00 95.94 201 PHE A N 1
ATOM 1606 C CA . PHE A 1 201 ? -20.220 0.695 19.564 1.00 95.94 201 PHE A CA 1
ATOM 1607 C C . PHE A 1 201 ? -19.348 -0.487 20.006 1.00 95.94 201 PHE A C 1
ATOM 1609 O O . PHE A 1 201 ? -19.794 -1.630 19.945 1.00 95.94 201 PHE A O 1
ATOM 1616 N N . LEU A 1 202 ? -18.125 -0.231 20.487 1.00 92.69 202 LEU A N 1
ATOM 1617 C CA . LEU A 1 202 ? -17.224 -1.287 20.958 1.00 92.69 202 LEU A CA 1
ATOM 1618 C C . LEU A 1 202 ? -17.817 -2.069 22.139 1.00 92.69 202 LEU A C 1
ATOM 1620 O O . LEU A 1 202 ? -17.644 -3.283 22.188 1.00 92.69 202 LEU A O 1
ATOM 1624 N N . GLU A 1 203 ? -18.538 -1.410 23.052 1.00 92.06 203 GLU A N 1
ATOM 1625 C CA . GLU A 1 203 ? -19.236 -2.068 24.168 1.00 92.06 203 GLU A CA 1
ATOM 1626 C C . GLU A 1 203 ? -20.363 -3.013 23.711 1.00 92.06 203 GLU A C 1
ATOM 1628 O O . GLU A 1 203 ? -20.693 -3.966 24.423 1.00 92.06 203 GLU A O 1
ATOM 1633 N N . GLU A 1 204 ? -20.946 -2.772 22.534 1.00 91.69 204 GLU A N 1
ATOM 1634 C CA . GLU A 1 204 ? -22.031 -3.578 21.962 1.00 91.69 204 GLU A CA 1
ATOM 1635 C C . GLU A 1 204 ? -21.544 -4.789 21.135 1.00 91.69 204 GLU A C 1
ATOM 1637 O O . GLU A 1 204 ? -22.356 -5.663 20.813 1.00 91.69 204 GLU A O 1
ATOM 1642 N N . LEU A 1 205 ? -20.241 -4.877 20.821 1.00 87.38 205 LEU A N 1
ATOM 1643 C CA . LEU A 1 205 ? -19.628 -5.952 20.016 1.00 87.38 205 LEU A CA 1
ATOM 1644 C C . LEU A 1 205 ? -19.527 -7.296 20.737 1.00 87.38 205 LEU A C 1
ATOM 1646 O O . LEU A 1 205 ? -19.784 -8.343 20.093 1.00 87.38 205 LEU A O 1
#

Secondary structure (DSSP, 8-state):
--SPEEEEEEEE-SSEEEEE-HHHHHHHHHHH-TTS----SS---EEEEESTTPEEE-TTS-B--GGG--TT-EEEE---GGG-BTTB-B---SEEEEE---HHHHHHTTS-SSTT-EEEEEE---TTS------HHHHHHHHHSTTEEEEEEE---TTS--HHHHHHHTT--TT--SEEEEE-SSSEEEEES-HHHHHHHHHH-